Protein AF-A0A930YKT1-F1 (afdb_monomer_lite)

pLDDT: mean 83.2, std 16.01, range [39.75, 98.56]

Sequence (325 aa):
MSLDSRLREDMRAIADTVEPDVETVLASLLARRDRVRPGRAVLPRVLAAAASLVLAAGLVVWWLGRAHGHENDYVDDPAPPTGTYAARLTGDLAGEWRLRFADDLVSVVAPDRSALGRRSDFGSSVVGGDRLTTSLLDGPCAGEGSYRWSWEQGQLRLEVLDDTCDLRTRILTGADWQPVSGEQFTPGTYRAELTIAQMRRTAVAEGYARTDVDAYLGSEFPGASAVTYTVTAREGTWLVQESIDGAPKDVAWQGRFTVLDRGTVQATATDISCGPIVYDVRPSAAAVSFVVVTDACPTPWTAPVGELIAQTALYESAPFRRLGE

Secondary structure (DSSP, 8-state):
--HHHHHHHHHHHHHTT----HHHHHHHHHHHHTT-----------------TTTHHHHHHHHHHHHS-------PPPPPP-EEEEEEE-GGG-EEEEEEEETTEEEEE-SSGGGTTTS-SEEEEEEETTEEEE--S-GGG-S-EEEEEEEETTEEEEEEEE---HHHHHHHHSSPBEE---PPP---EEEEEEEHHHHHHHHHHTT--HHHHHHHHHHHSTT-SEEEEEEEEETTEEEEEEEETTPPPEEEEEEEEEEEETTEEEEEESSS-PPPEEEEEEE-SSEEEEEEEEE---S-SS-HHHHHHHHHHHHSSSPEEEEP-

Structure (mmCIF, N/CA/C/O backbone):
data_AF-A0A930YKT1-F1
#
_entry.id   AF-A0A930YKT1-F1
#
loop_
_atom_site.group_PDB
_atom_site.id
_atom_site.type_symbol
_atom_site.label_atom_id
_atom_site.label_alt_id
_atom_site.label_comp_id
_atom_site.label_asym_id
_atom_site.label_entity_id
_atom_site.label_seq_id
_atom_site.pdbx_PDB_ins_code
_atom_site.Cartn_x
_atom_site.Cartn_y
_atom_site.Cartn_z
_atom_site.occupancy
_atom_site.B_iso_or_equiv
_atom_site.auth_seq_id
_atom_site.auth_comp_id
_atom_site.auth_asym_id
_atom_site.auth_atom_id
_atom_site.pdbx_PDB_model_num
ATOM 1 N N . MET A 1 1 ? 5.952 30.658 -34.248 1.00 59.47 1 MET A N 1
ATOM 2 C CA . MET A 1 1 ? 5.941 30.829 -32.779 1.00 59.47 1 MET A CA 1
ATOM 3 C C . MET A 1 1 ? 6.527 29.583 -32.155 1.00 59.47 1 MET A C 1
ATOM 5 O O . MET A 1 1 ? 6.172 28.499 -32.604 1.00 59.47 1 MET A O 1
ATOM 9 N N . SER A 1 2 ? 7.441 29.727 -31.197 1.00 84.00 2 SER A N 1
ATOM 10 C CA . SER A 1 2 ? 7.970 28.592 -30.437 1.00 84.00 2 SER A CA 1
ATOM 11 C C . SER A 1 2 ? 6.955 28.152 -29.380 1.00 84.00 2 SER A C 1
ATOM 13 O O . SER A 1 2 ? 6.124 28.943 -28.935 1.00 84.00 2 SER A O 1
ATOM 15 N N . LEU A 1 3 ? 7.020 26.887 -28.969 1.00 70.81 3 LEU A N 1
ATOM 16 C CA . LEU A 1 3 ? 6.155 26.331 -27.923 1.00 70.81 3 LEU A CA 1
ATOM 17 C C . LEU A 1 3 ? 6.291 27.119 -26.603 1.00 70.81 3 LEU A C 1
ATOM 19 O O . LEU A 1 3 ? 5.301 27.397 -25.936 1.00 70.81 3 LEU A O 1
ATOM 23 N N . ASP A 1 4 ? 7.502 27.604 -26.326 1.00 79.06 4 ASP A N 1
ATOM 24 C CA . ASP A 1 4 ? 7.841 28.456 -25.181 1.00 79.06 4 ASP A CA 1
ATOM 25 C C . ASP A 1 4 ? 7.195 29.860 -25.242 1.00 79.06 4 ASP A C 1
ATOM 27 O O . ASP A 1 4 ? 6.922 30.467 -24.207 1.00 79.06 4 ASP A O 1
ATOM 31 N N . SER A 1 5 ? 6.909 30.397 -26.440 1.00 81.06 5 SER A N 1
ATOM 32 C CA . SER A 1 5 ? 6.202 31.684 -26.557 1.00 81.06 5 SER A CA 1
ATOM 33 C C . SER A 1 5 ? 4.716 31.535 -26.243 1.00 81.06 5 SER A C 1
ATOM 35 O O . SER A 1 5 ? 4.166 32.375 -25.542 1.00 81.06 5 SER A O 1
ATOM 37 N N . ARG A 1 6 ? 4.091 30.443 -26.706 1.00 84.81 6 ARG A N 1
ATOM 38 C CA . ARG A 1 6 ? 2.686 30.127 -26.408 1.00 84.81 6 ARG A CA 1
ATOM 39 C C . ARG A 1 6 ? 2.462 29.874 -24.921 1.00 84.81 6 ARG A C 1
ATOM 41 O O . ARG A 1 6 ? 1.540 30.434 -24.348 1.00 84.81 6 ARG A O 1
ATOM 48 N N . LEU A 1 7 ? 3.356 29.117 -24.283 1.00 84.00 7 LEU A N 1
ATOM 49 C CA . LEU A 1 7 ? 3.247 28.804 -22.856 1.00 84.00 7 LEU A CA 1
ATOM 50 C C . LEU A 1 7 ? 3.344 30.065 -21.980 1.00 84.00 7 LEU A C 1
ATOM 52 O O . LEU A 1 7 ? 2.577 30.220 -21.034 1.00 84.00 7 LEU A O 1
ATOM 56 N N . ARG A 1 8 ? 4.229 31.014 -22.322 1.00 89.38 8 ARG A N 1
ATOM 57 C CA . ARG A 1 8 ? 4.307 32.303 -21.609 1.00 89.38 8 ARG A CA 1
ATOM 58 C C . ARG A 1 8 ? 3.078 33.186 -21.814 1.00 89.38 8 ARG A C 1
ATOM 60 O O . ARG A 1 8 ? 2.739 33.948 -20.913 1.00 89.38 8 ARG A O 1
ATOM 67 N N . GLU A 1 9 ? 2.460 33.132 -22.987 1.00 90.50 9 GLU A N 1
ATOM 68 C CA . GLU A 1 9 ? 1.283 33.941 -23.312 1.00 90.50 9 GLU A CA 1
ATOM 69 C C . GLU A 1 9 ? 0.033 33.399 -22.603 1.00 90.50 9 GLU A C 1
ATOM 71 O O . GLU A 1 9 ? -0.667 34.165 -21.941 1.00 90.50 9 GLU A O 1
ATOM 76 N N . ASP A 1 10 ? -0.151 32.075 -22.594 1.00 83.62 10 ASP A N 1
ATOM 77 C CA . ASP A 1 10 ? -1.244 31.414 -21.872 1.00 83.62 10 ASP A CA 1
ATOM 78 C C . ASP A 1 10 ? -1.105 31.574 -20.347 1.00 83.62 10 ASP A C 1
ATOM 80 O O . ASP A 1 10 ? -2.082 31.883 -19.663 1.00 83.62 10 ASP A O 1
ATOM 84 N N . MET A 1 11 ? 0.111 31.459 -19.792 1.00 83.12 11 MET A N 1
ATOM 85 C CA . MET A 1 11 ? 0.323 31.691 -18.355 1.00 83.12 11 MET A CA 1
ATOM 86 C C . MET A 1 11 ? 0.052 33.143 -17.939 1.00 83.12 11 MET A C 1
ATOM 88 O O . MET A 1 11 ? -0.435 33.372 -16.833 1.00 83.12 11 MET A O 1
ATOM 92 N N . ARG A 1 12 ? 0.335 34.127 -18.806 1.00 87.69 12 ARG A N 1
ATOM 93 C CA . ARG A 1 12 ? -0.020 35.531 -18.539 1.00 87.69 12 ARG A CA 1
ATOM 94 C C . ARG A 1 12 ? -1.530 35.752 -18.581 1.00 87.69 12 ARG A C 1
ATOM 96 O O . ARG A 1 12 ? -2.053 36.409 -17.691 1.00 87.69 12 ARG A O 1
ATOM 103 N N . ALA A 1 13 ? -2.228 35.156 -19.547 1.00 85.62 13 ALA A N 1
ATOM 104 C CA . ALA A 1 13 ? -3.681 35.278 -19.655 1.00 85.62 13 ALA A CA 1
ATOM 105 C C . ALA A 1 13 ? -4.425 34.697 -18.433 1.00 85.62 13 ALA A C 1
ATOM 107 O O . ALA A 1 13 ? -5.430 35.258 -17.996 1.00 85.62 13 ALA A O 1
ATOM 108 N N . ILE A 1 14 ? -3.914 33.603 -17.854 1.00 78.31 14 ILE A N 1
ATOM 109 C CA . ILE A 1 14 ? -4.482 32.985 -16.643 1.00 78.31 14 ILE A CA 1
ATOM 110 C C . ILE A 1 14 ? -4.164 33.811 -15.388 1.00 78.31 14 ILE A C 1
ATOM 112 O O . ILE A 1 14 ? -5.010 33.948 -14.507 1.00 78.31 14 ILE A O 1
ATOM 116 N N . ALA A 1 15 ? -2.963 34.391 -15.297 1.00 78.12 15 ALA A N 1
ATOM 117 C CA . ALA A 1 15 ? -2.581 35.221 -14.153 1.00 78.12 15 ALA A CA 1
ATOM 118 C C . ALA A 1 15 ? -3.455 36.481 -14.025 1.00 78.12 15 ALA A C 1
ATOM 120 O O . ALA A 1 15 ? -3.799 36.866 -12.911 1.00 78.12 15 ALA A O 1
ATOM 121 N N . ASP A 1 16 ? -3.874 37.067 -15.149 1.00 79.25 16 ASP A N 1
ATOM 122 C CA . ASP A 1 16 ? -4.723 38.265 -15.161 1.00 79.25 16 ASP A CA 1
ATOM 123 C C . ASP A 1 16 ? -6.207 37.973 -14.853 1.00 79.25 16 ASP A C 1
ATOM 125 O O . ASP A 1 16 ? -6.978 38.900 -14.617 1.00 79.25 16 ASP A O 1
ATOM 129 N N . THR A 1 17 ? -6.635 36.703 -14.837 1.00 78.69 17 THR A N 1
ATOM 130 C CA . THR A 1 17 ? -8.030 36.319 -14.535 1.00 78.69 17 THR A CA 1
ATOM 131 C C . THR A 1 17 ? -8.268 35.927 -13.079 1.00 78.69 17 THR A C 1
ATOM 133 O O . THR A 1 17 ? -9.421 35.810 -12.662 1.00 78.69 17 THR A O 1
ATOM 136 N N . VAL A 1 18 ? -7.210 35.742 -12.288 1.00 64.62 18 VAL A N 1
ATOM 137 C CA . VAL A 1 18 ? -7.321 35.414 -10.865 1.00 64.62 18 VAL A CA 1
ATOM 138 C C . VAL A 1 18 ? -7.068 36.677 -10.056 1.00 64.62 18 VAL A C 1
ATOM 140 O O . VAL A 1 18 ? -5.942 36.968 -9.667 1.00 64.62 18 VAL A O 1
ATOM 143 N N . GLU A 1 19 ? -8.130 37.431 -9.795 1.00 67.12 19 GLU A N 1
ATOM 144 C CA . GLU A 1 19 ? -8.113 38.515 -8.816 1.00 67.12 19 GLU A CA 1
ATOM 145 C C . GLU A 1 19 ? -8.348 37.878 -7.432 1.00 67.12 19 GLU A C 1
ATOM 147 O O . GLU A 1 19 ? -9.452 37.396 -7.159 1.00 67.12 19 GLU A O 1
ATOM 152 N N . PRO A 1 20 ? -7.321 37.742 -6.568 1.00 65.38 20 PRO A N 1
ATOM 153 C CA . PRO A 1 20 ? -7.520 37.131 -5.264 1.00 65.38 20 PRO A CA 1
ATOM 154 C C . PRO A 1 20 ? -8.416 38.044 -4.423 1.00 65.38 20 PRO A C 1
ATOM 156 O O . PRO A 1 20 ? -8.031 39.159 -4.077 1.00 65.38 20 PRO A O 1
ATOM 159 N N . ASP A 1 21 ? -9.604 37.559 -4.068 1.00 75.56 21 ASP A N 1
ATOM 160 C CA . ASP A 1 21 ? -10.522 38.246 -3.160 1.00 75.56 21 ASP A CA 1
ATOM 161 C C . ASP A 1 21 ? -10.010 38.134 -1.712 1.00 75.56 21 ASP A C 1
ATOM 163 O O . ASP A 1 21 ? -10.437 37.305 -0.899 1.00 75.56 21 ASP A O 1
ATOM 167 N N . VAL A 1 22 ? -9.005 38.959 -1.416 1.00 80.00 22 VAL A N 1
ATOM 168 C CA . VAL A 1 22 ? -8.355 39.035 -0.104 1.00 80.00 22 VAL A CA 1
ATOM 169 C C . VAL A 1 22 ? -9.348 39.496 0.970 1.00 80.00 22 VAL A C 1
ATOM 171 O O . VAL A 1 22 ? -9.223 39.087 2.127 1.00 80.00 22 VAL A O 1
ATOM 174 N N . GLU A 1 2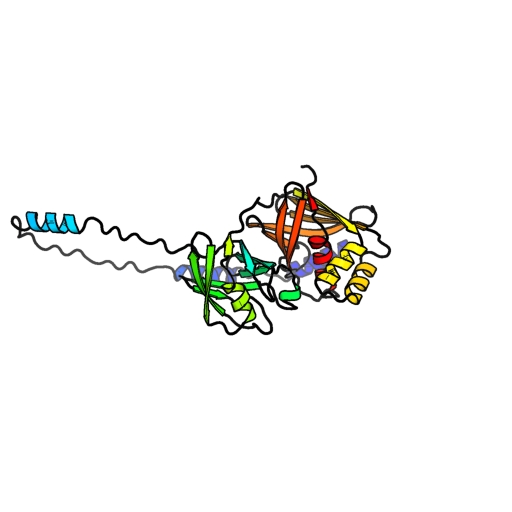3 ? -10.361 40.292 0.612 1.00 81.12 23 GLU A N 1
ATOM 175 C CA . GLU A 1 23 ? -11.345 40.805 1.570 1.00 81.12 23 GLU A CA 1
ATOM 176 C C . GLU A 1 23 ? -12.274 39.703 2.084 1.00 81.12 23 GLU A C 1
ATOM 178 O O . GLU A 1 23 ? -12.492 39.603 3.296 1.00 81.12 23 GLU A O 1
ATOM 183 N N . THR A 1 24 ? -12.740 38.811 1.207 1.00 74.12 24 THR A N 1
ATOM 184 C CA . THR A 1 24 ? -13.595 37.682 1.603 1.00 74.12 24 THR A CA 1
ATOM 185 C C . THR A 1 24 ? -12.855 36.704 2.521 1.00 74.12 24 THR A C 1
ATOM 187 O O . THR A 1 24 ? -13.402 36.246 3.534 1.00 74.12 24 THR A O 1
ATOM 190 N N . VAL A 1 25 ? -11.576 36.431 2.242 1.00 72.25 25 VAL A N 1
ATOM 191 C CA . VAL A 1 25 ? -10.749 35.569 3.102 1.00 72.25 25 VAL A CA 1
ATOM 192 C C . VAL A 1 25 ? -10.507 36.230 4.462 1.00 72.25 25 VAL A C 1
ATOM 194 O O . VAL A 1 25 ? -10.679 35.580 5.499 1.00 72.25 25 VAL A O 1
ATOM 197 N N . LEU A 1 26 ? -10.190 37.527 4.497 1.00 81.19 26 LEU A N 1
ATOM 198 C CA . LEU A 1 26 ? -9.934 38.254 5.743 1.00 81.19 26 LEU A CA 1
ATOM 199 C C . LEU A 1 26 ? -11.195 38.367 6.623 1.00 81.19 26 LEU A C 1
ATOM 201 O O . LEU A 1 26 ? -11.121 38.154 7.837 1.00 81.19 26 LEU A O 1
ATOM 205 N N . ALA A 1 27 ? -12.362 38.616 6.020 1.00 79.38 27 ALA A N 1
ATOM 206 C CA . ALA A 1 27 ? -13.645 38.669 6.722 1.00 79.38 27 ALA A CA 1
ATOM 207 C C . ALA A 1 27 ? -13.994 37.326 7.392 1.00 79.38 27 ALA A C 1
ATOM 209 O O . ALA A 1 27 ? -14.461 37.295 8.536 1.00 79.38 27 ALA A O 1
ATOM 210 N N . SER A 1 28 ? -13.699 36.205 6.724 1.00 74.44 28 SER A N 1
ATOM 211 C CA . SER A 1 28 ? -13.948 34.861 7.262 1.00 74.44 28 SER A CA 1
ATOM 212 C C . SER A 1 28 ? -13.079 34.528 8.487 1.00 74.44 28 SER A C 1
ATOM 214 O O . SER A 1 28 ? -13.543 33.877 9.431 1.00 74.44 28 SER A O 1
ATOM 216 N N . LEU A 1 29 ? -11.837 35.024 8.517 1.00 73.38 29 LEU A N 1
ATOM 217 C CA . LEU A 1 29 ? -10.901 34.808 9.623 1.00 73.38 29 LEU A CA 1
ATOM 218 C C . LEU A 1 29 ? -11.260 35.649 10.852 1.00 73.38 29 LEU A C 1
ATOM 220 O O . LEU A 1 29 ? -11.199 35.149 11.979 1.00 73.38 29 LEU A O 1
ATOM 224 N N . LEU A 1 30 ? -11.694 36.896 10.653 1.00 79.69 30 LEU A N 1
ATOM 225 C CA . LEU A 1 30 ? -12.133 37.757 11.754 1.00 79.69 30 LEU A CA 1
ATOM 226 C C . LEU A 1 30 ? -13.412 37.220 12.417 1.00 79.69 30 LEU A C 1
ATOM 228 O O . LEU A 1 30 ? -13.480 37.155 13.644 1.00 79.69 30 LEU A O 1
ATOM 232 N N . ALA A 1 31 ? -14.364 36.702 11.634 1.00 73.06 31 ALA A N 1
ATOM 233 C CA . ALA A 1 31 ? -15.599 36.110 12.157 1.00 73.06 31 ALA A CA 1
ATOM 234 C C . ALA A 1 31 ? -15.375 34.852 13.027 1.00 73.06 31 ALA A C 1
ATOM 236 O O . ALA A 1 31 ? -16.185 34.554 13.909 1.00 73.06 31 ALA A O 1
ATOM 237 N N . ARG A 1 32 ? -14.279 34.105 12.815 1.00 70.75 32 ARG A N 1
ATOM 238 C CA . ARG A 1 32 ? -13.916 32.941 13.650 1.00 70.75 32 ARG A CA 1
ATOM 239 C C . ARG A 1 32 ? -13.284 33.336 14.985 1.00 70.75 32 ARG A C 1
ATOM 241 O O . ARG A 1 32 ? -13.482 32.633 15.974 1.00 70.75 32 ARG A O 1
ATOM 248 N N . ARG A 1 33 ? -12.564 34.459 15.041 1.00 61.50 33 ARG A N 1
ATOM 249 C CA . ARG A 1 33 ? -11.855 34.910 16.249 1.00 61.50 33 ARG A CA 1
ATOM 250 C C . ARG A 1 33 ? -12.802 35.383 17.358 1.00 61.50 33 ARG A C 1
ATOM 252 O O . ARG A 1 33 ? -12.497 35.188 18.533 1.00 61.50 33 ARG A O 1
ATOM 259 N N . ASP A 1 34 ? -13.966 35.922 17.006 1.00 59.19 34 ASP A N 1
ATOM 260 C CA . ASP A 1 34 ? -14.928 36.444 17.988 1.00 59.19 34 ASP A CA 1
ATOM 261 C C . ASP A 1 34 ? -15.775 35.363 18.682 1.00 59.19 34 ASP A C 1
ATOM 263 O O . ASP A 1 34 ? -16.377 35.629 19.722 1.00 59.19 34 ASP A O 1
ATOM 267 N N . ARG A 1 35 ? -15.778 34.116 18.186 1.00 59.44 35 ARG A N 1
ATOM 268 C CA . ARG A 1 35 ? -16.548 33.011 18.796 1.00 59.44 35 ARG A CA 1
ATOM 269 C C . ARG A 1 35 ? -15.839 32.295 19.950 1.00 59.44 35 ARG A C 1
ATOM 271 O O . ARG A 1 35 ? -16.470 31.486 20.620 1.00 59.44 35 ARG A O 1
ATOM 278 N N . VAL A 1 36 ? -14.566 32.596 20.229 1.00 52.28 36 VAL A N 1
ATOM 279 C CA . VAL A 1 36 ? -13.748 31.866 21.224 1.00 52.28 36 VAL A CA 1
ATOM 280 C C . VAL A 1 36 ? -13.393 32.741 22.434 1.00 52.28 36 VAL A C 1
ATOM 282 O O . VAL A 1 36 ? -12.245 32.823 22.866 1.00 52.28 36 VAL A O 1
ATOM 285 N N . ARG A 1 37 ? -14.385 33.419 23.020 1.00 48.62 37 ARG A N 1
ATOM 286 C CA . ARG A 1 37 ? -14.248 34.014 24.361 1.00 48.62 37 ARG A CA 1
ATOM 287 C C . ARG A 1 37 ? -15.116 33.250 25.363 1.00 48.62 37 ARG A C 1
ATOM 289 O O . ARG A 1 37 ? -16.309 33.532 25.449 1.00 48.62 37 ARG A O 1
ATOM 296 N N . PRO A 1 38 ? -14.554 32.312 26.147 1.00 47.62 38 PRO A N 1
ATOM 297 C CA . PRO A 1 38 ? -15.272 31.742 27.278 1.00 47.62 38 PRO A CA 1
ATOM 298 C C . PRO A 1 38 ? -15.466 32.822 28.351 1.00 47.62 38 PRO A C 1
ATOM 300 O O . PRO A 1 38 ? -14.513 33.456 28.814 1.00 47.62 38 PRO A O 1
ATOM 303 N N . GLY A 1 39 ? -16.726 33.059 28.716 1.00 40.66 39 GLY A N 1
ATOM 304 C CA . GLY A 1 39 ? -17.119 33.998 29.759 1.00 40.66 39 GLY A CA 1
ATOM 305 C C . GLY A 1 39 ? -16.549 33.591 31.117 1.00 40.66 39 GLY A C 1
ATOM 306 O O . GLY A 1 39 ? -16.868 32.530 31.648 1.00 40.66 39 GLY A O 1
ATOM 307 N N . ARG A 1 40 ? -15.714 34.457 31.699 1.00 44.69 40 ARG A N 1
ATOM 308 C CA . ARG A 1 40 ? -15.284 34.364 33.099 1.00 44.69 40 ARG A CA 1
ATOM 309 C C . ARG A 1 40 ? -16.446 34.769 34.006 1.00 44.69 40 ARG A C 1
ATOM 311 O O . ARG A 1 40 ? -16.697 35.957 34.193 1.00 44.69 40 ARG A O 1
ATOM 318 N N . ALA A 1 41 ? -17.132 33.784 34.578 1.00 42.44 41 ALA A N 1
ATOM 319 C CA . ALA A 1 41 ? -18.037 33.998 35.699 1.00 42.44 41 ALA A CA 1
ATOM 320 C C . ALA A 1 41 ? -17.219 34.184 36.989 1.00 42.44 41 ALA A C 1
ATOM 322 O O . ALA A 1 41 ? -16.447 33.318 37.395 1.00 42.44 41 ALA A O 1
ATOM 323 N N . VAL A 1 42 ? -17.380 35.353 37.602 1.00 49.50 42 VAL A N 1
ATOM 324 C CA . VAL A 1 42 ? -16.867 35.718 38.925 1.00 49.50 42 VAL A CA 1
ATOM 325 C C . VAL A 1 42 ? -17.873 35.227 39.968 1.00 49.50 42 VAL A C 1
ATOM 327 O O . VAL A 1 42 ? -19.049 35.569 39.874 1.00 49.50 42 VAL A O 1
ATOM 330 N N . LEU A 1 43 ? -17.426 34.473 40.976 1.00 42.88 43 LEU A N 1
ATOM 331 C CA . LEU A 1 43 ? -18.215 34.164 42.176 1.00 42.88 43 LEU A CA 1
ATOM 332 C C . LEU A 1 43 ? -17.509 34.722 43.426 1.00 42.88 43 LEU A C 1
ATOM 334 O O . LEU A 1 43 ? -16.284 34.607 43.537 1.00 42.88 43 LEU A O 1
ATOM 338 N N . PRO A 1 44 ? -18.252 35.360 44.351 1.00 45.72 44 PRO A N 1
ATOM 339 C CA . PRO A 1 44 ? -17.696 36.052 45.501 1.00 45.72 44 PRO A CA 1
ATOM 340 C C . PRO A 1 44 ? -17.419 35.111 46.678 1.00 45.72 44 PRO A C 1
ATOM 342 O O . PRO A 1 44 ? -18.090 34.104 46.898 1.00 45.72 44 PRO A O 1
ATOM 345 N N . ARG A 1 45 ? -16.425 35.513 47.473 1.00 46.41 45 ARG A N 1
ATOM 346 C CA . ARG A 1 45 ? -16.093 34.968 48.791 1.00 46.41 45 ARG A CA 1
ATOM 347 C C . ARG A 1 45 ? -17.234 35.233 49.776 1.00 46.41 45 ARG A C 1
ATOM 349 O O . ARG A 1 45 ? -17.643 36.382 49.922 1.00 46.41 45 ARG A O 1
ATOM 356 N N . VAL A 1 46 ? -17.645 34.214 50.529 1.00 39.75 46 VAL A N 1
ATOM 357 C CA . VAL A 1 46 ? -18.385 34.393 51.786 1.00 39.75 46 VAL A CA 1
ATOM 358 C C . VAL A 1 46 ? -17.594 33.742 52.915 1.00 39.75 46 VAL A C 1
ATOM 360 O O . VAL A 1 46 ? -17.332 32.543 52.913 1.00 39.75 46 VAL A O 1
ATOM 363 N N . LEU A 1 47 ? -17.185 34.595 53.854 1.00 46.50 47 LEU A N 1
ATOM 364 C CA . LEU A 1 47 ? -16.616 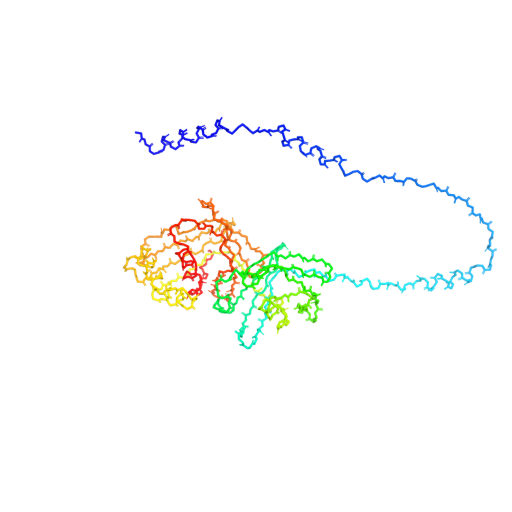34.281 55.160 1.00 46.50 47 LEU A CA 1
ATOM 365 C C . LEU A 1 47 ? -17.751 34.016 56.157 1.00 46.50 47 LEU A C 1
ATOM 367 O O . LEU A 1 47 ? -18.582 34.895 56.360 1.00 46.50 47 LEU A O 1
ATOM 371 N N . ALA A 1 48 ? -17.729 32.863 56.821 1.00 42.03 48 ALA A N 1
ATOM 372 C CA . ALA A 1 48 ? -18.317 32.610 58.143 1.00 42.03 48 ALA A CA 1
ATOM 373 C C . ALA A 1 48 ? -17.897 31.198 58.580 1.00 42.03 48 ALA A C 1
ATOM 375 O O . ALA A 1 48 ? -17.815 30.311 57.744 1.00 42.03 48 ALA A O 1
ATOM 376 N N . ALA A 1 49 ? -17.645 30.840 59.828 1.00 41.75 49 ALA A N 1
ATOM 377 C CA . ALA A 1 49 ? -17.374 31.537 61.069 1.00 41.75 49 ALA A CA 1
ATOM 378 C C . ALA A 1 49 ? -16.680 30.478 61.946 1.00 41.75 49 ALA A C 1
ATOM 380 O O . ALA A 1 49 ? -17.022 29.295 61.907 1.00 41.75 49 ALA A O 1
ATOM 381 N N . ALA A 1 50 ? -15.669 30.898 62.695 1.00 48.44 50 ALA A N 1
ATOM 382 C CA . ALA A 1 50 ? -14.957 30.062 63.645 1.00 48.44 50 ALA A CA 1
ATOM 383 C C . ALA A 1 50 ? -15.837 29.780 64.869 1.00 48.44 50 ALA A C 1
ATOM 385 O O . ALA A 1 50 ? -16.243 30.723 65.538 1.00 48.44 50 ALA A O 1
ATOM 386 N N . ALA A 1 51 ? -16.085 28.502 65.170 1.00 44.38 51 ALA A N 1
ATOM 387 C CA . ALA A 1 51 ? -16.369 27.990 66.516 1.00 44.38 51 ALA A CA 1
ATOM 388 C C . ALA A 1 51 ? -16.577 26.466 66.466 1.00 44.38 51 ALA A C 1
ATOM 390 O O . ALA A 1 51 ? -17.709 26.020 66.324 1.00 44.38 51 ALA A O 1
ATOM 391 N N . SER A 1 52 ? -15.497 25.673 66.551 1.00 43.19 52 SER A N 1
ATOM 392 C CA . SER A 1 52 ? -15.484 24.261 67.021 1.00 43.19 52 SER A CA 1
ATOM 393 C C . SER A 1 52 ? -14.042 23.709 67.130 1.00 43.19 52 SER A C 1
ATOM 395 O O . SER A 1 52 ? -13.748 22.591 66.715 1.00 43.19 52 SER A O 1
ATOM 397 N N . LEU A 1 53 ? -13.106 24.495 67.676 1.00 48.59 53 LEU A N 1
ATOM 398 C CA . LEU A 1 53 ? -11.839 23.980 68.222 1.00 48.59 53 LEU A CA 1
ATOM 399 C C . LEU A 1 53 ? -12.198 23.424 69.609 1.00 48.59 53 LEU A C 1
ATOM 401 O O . LEU A 1 53 ? -12.593 24.196 70.470 1.00 48.59 53 LEU A O 1
ATOM 405 N N . VAL A 1 54 ? -12.277 22.123 69.886 1.00 49.94 54 VAL A N 1
ATOM 406 C CA . VAL A 1 54 ? -11.119 21.271 70.219 1.00 49.94 54 VAL A CA 1
ATOM 407 C C . VAL A 1 54 ? -11.465 19.764 70.090 1.00 49.94 54 VAL A C 1
ATOM 409 O O . VAL A 1 54 ? -10.567 18.932 70.093 1.00 49.94 54 VAL A O 1
ATOM 412 N N . LEU A 1 55 ? -12.729 19.377 69.862 1.00 45.16 55 LEU A N 1
ATOM 413 C CA . LEU A 1 55 ? -13.113 17.966 69.628 1.00 45.16 55 LEU A CA 1
ATOM 414 C C . LEU A 1 55 ? -13.071 17.543 68.146 1.00 45.16 55 LEU A C 1
ATOM 416 O O . LEU A 1 55 ? -13.057 16.353 67.842 1.00 45.16 55 LEU A O 1
ATOM 420 N N . ALA A 1 56 ? -12.968 18.503 67.221 1.00 47.47 56 ALA A N 1
ATOM 421 C CA . ALA A 1 56 ? -12.815 18.227 65.795 1.00 47.47 56 ALA A CA 1
ATOM 422 C C . ALA A 1 56 ? -11.386 17.811 65.408 1.00 47.47 56 ALA A C 1
ATOM 424 O O . ALA A 1 56 ? -11.221 17.177 64.379 1.00 47.47 56 ALA A O 1
ATOM 425 N N . ALA A 1 57 ? -10.348 18.087 66.207 1.00 48.81 57 ALA A N 1
ATOM 426 C CA . ALA A 1 57 ? -8.967 17.774 65.814 1.00 48.81 57 ALA A CA 1
ATOM 427 C C . ALA A 1 57 ? -8.695 16.257 65.714 1.00 48.81 57 ALA A C 1
ATOM 429 O O . ALA A 1 57 ? -7.997 15.824 64.804 1.00 48.81 57 ALA A O 1
ATOM 430 N N . GLY A 1 58 ? -9.300 15.433 66.579 1.00 48.53 58 GLY A N 1
ATOM 431 C CA . GLY A 1 58 ? -9.153 13.971 66.511 1.00 48.53 58 GLY A CA 1
ATOM 432 C C . GLY A 1 58 ? -9.936 13.332 65.358 1.00 48.53 58 GLY A C 1
ATOM 433 O O . GLY A 1 58 ? -9.437 12.431 64.688 1.00 48.53 58 GLY A O 1
ATOM 434 N N . LEU A 1 59 ? -11.140 13.841 65.077 1.00 51.31 59 LEU A N 1
ATOM 435 C CA . LEU A 1 59 ? -11.986 13.356 63.983 1.00 51.31 59 LEU A CA 1
ATOM 436 C C . LEU A 1 59 ? -11.516 13.881 62.622 1.00 51.31 59 LEU A C 1
ATOM 438 O O . LEU A 1 59 ? -11.540 13.130 61.661 1.00 51.31 59 LEU A O 1
ATOM 442 N N . VAL A 1 60 ? -11.004 15.111 62.541 1.00 53.38 60 VAL A N 1
ATOM 443 C CA . VAL A 1 60 ? -10.427 15.696 61.321 1.00 53.38 60 VAL A CA 1
ATOM 444 C C . VAL A 1 60 ? -9.080 15.060 60.984 1.00 53.38 60 VAL A C 1
ATOM 446 O O . VAL A 1 60 ? -8.841 14.832 59.811 1.00 53.38 60 VAL A O 1
ATOM 449 N N . VAL A 1 61 ? -8.234 14.670 61.946 1.00 54.69 61 VAL A N 1
ATOM 450 C CA . VAL A 1 61 ? -7.009 13.893 61.643 1.00 54.69 61 VAL A CA 1
ATOM 451 C C . VAL A 1 61 ? -7.343 12.468 61.185 1.00 54.69 61 VAL A C 1
ATOM 453 O O . VAL A 1 61 ? -6.706 11.960 60.266 1.00 54.69 61 VAL A O 1
ATOM 456 N N . TRP A 1 62 ? -8.382 11.837 61.742 1.00 57.56 62 TRP A N 1
ATOM 457 C CA . TRP A 1 62 ? -8.853 10.527 61.278 1.00 57.56 62 TRP A CA 1
ATOM 458 C C . TRP A 1 62 ? -9.555 10.592 59.908 1.00 57.56 62 TRP A C 1
ATOM 460 O O . TRP A 1 62 ? -9.368 9.703 59.081 1.00 57.56 62 TRP A O 1
ATOM 470 N N . TRP A 1 63 ? -10.307 11.661 59.620 1.00 54.91 63 TRP A N 1
ATOM 471 C CA . TRP A 1 63 ? -10.961 11.882 58.323 1.00 54.91 63 TRP A CA 1
ATOM 472 C C . TRP A 1 63 ? -9.970 12.354 57.250 1.00 54.91 63 TRP A C 1
ATOM 474 O O . TRP A 1 63 ? -10.022 11.870 56.126 1.00 54.91 63 TRP A O 1
ATOM 484 N N . LEU A 1 64 ? -9.000 13.207 57.597 1.00 53.19 64 LEU A N 1
ATOM 485 C CA . LEU A 1 64 ? -7.886 13.568 56.714 1.00 53.19 64 LEU A CA 1
ATOM 486 C C . LEU A 1 64 ? -6.981 12.361 56.457 1.00 53.19 64 LEU A C 1
ATOM 488 O O . LEU A 1 64 ? -6.568 12.177 55.322 1.00 53.19 64 LEU A O 1
ATOM 492 N N . GLY A 1 65 ? -6.738 11.496 57.446 1.00 53.78 65 GLY A N 1
ATOM 493 C CA . GLY A 1 65 ? -5.977 10.255 57.263 1.00 53.78 65 GLY A CA 1
ATOM 494 C C . GLY A 1 65 ? -6.681 9.215 56.383 1.00 53.78 65 GLY A C 1
ATOM 495 O O . GLY A 1 65 ? -6.010 8.421 55.737 1.00 53.78 65 GLY A O 1
ATOM 496 N N . ARG A 1 66 ? -8.021 9.241 56.306 1.00 52.31 66 ARG A N 1
ATOM 497 C CA . ARG A 1 66 ? -8.816 8.373 55.415 1.00 52.31 66 ARG A CA 1
ATOM 498 C C . ARG A 1 66 ? -9.087 8.988 54.038 1.00 52.31 66 ARG A C 1
ATOM 500 O O . ARG A 1 66 ? -9.404 8.262 53.106 1.00 52.31 66 ARG A O 1
ATOM 507 N N . ALA A 1 67 ? -8.951 10.309 53.920 1.00 50.09 67 ALA A N 1
ATOM 508 C CA . ALA A 1 67 ? -8.978 11.040 52.656 1.00 50.09 67 ALA A CA 1
ATOM 509 C C . ALA A 1 67 ? -7.605 11.073 51.956 1.00 50.09 67 ALA A C 1
ATOM 511 O O . ALA A 1 67 ? -7.517 11.509 50.810 1.00 50.09 67 ALA A O 1
ATOM 512 N N . HIS A 1 68 ? -6.538 10.598 52.611 1.00 52.34 68 HIS A N 1
ATOM 513 C CA . HIS A 1 68 ? -5.269 10.312 51.947 1.00 52.34 68 HIS A CA 1
ATOM 514 C C . HIS A 1 68 ? -5.389 9.003 51.170 1.00 52.34 68 HIS A C 1
ATOM 516 O O . HIS A 1 68 ? -5.122 7.920 51.682 1.00 52.34 68 HIS A O 1
ATOM 522 N N . GLY A 1 69 ? -5.768 9.153 49.905 1.00 52.12 69 GLY A N 1
ATOM 523 C CA . GLY A 1 69 ? -5.177 8.335 48.863 1.00 52.12 69 GLY A CA 1
ATOM 524 C C . GLY A 1 69 ? -5.872 7.010 48.587 1.00 52.12 69 GLY A C 1
ATOM 525 O O . GLY A 1 69 ? -5.195 6.007 48.409 1.00 52.12 69 GLY A O 1
ATOM 526 N N . HIS A 1 70 ? -7.187 7.020 48.357 1.00 49.69 70 HIS A N 1
ATOM 527 C CA . HIS A 1 70 ? -7.580 6.456 47.063 1.00 49.69 70 HIS A CA 1
ATOM 528 C C . HIS A 1 70 ? -7.111 7.473 46.028 1.00 49.69 70 HIS A C 1
ATOM 530 O O . HIS A 1 70 ? -7.865 8.328 45.569 1.00 49.69 70 HIS A O 1
ATOM 536 N N . GLU A 1 71 ? -5.801 7.445 45.775 1.00 52.16 71 GLU A N 1
ATOM 537 C CA . GLU A 1 71 ? -5.253 7.764 44.476 1.00 52.16 71 GLU A CA 1
ATOM 538 C C . GLU A 1 71 ? -6.092 6.870 43.576 1.00 52.16 71 GLU A C 1
ATOM 540 O O . GLU A 1 71 ? -5.958 5.647 43.592 1.00 52.16 71 GLU A O 1
ATOM 545 N N . ASN A 1 72 ? -7.162 7.451 43.020 1.00 53.59 72 ASN A N 1
ATOM 546 C CA . ASN A 1 72 ? -7.869 6.822 41.931 1.00 53.59 72 ASN A CA 1
ATOM 547 C C . ASN A 1 72 ? -6.734 6.591 40.957 1.00 53.59 72 ASN A C 1
ATOM 549 O O . ASN A 1 72 ? -6.223 7.578 40.425 1.00 53.59 72 ASN A O 1
ATOM 553 N N . ASP A 1 73 ? -6.282 5.339 40.854 1.00 50.72 73 ASP A N 1
ATOM 554 C CA . ASP A 1 73 ? -5.503 4.871 39.727 1.00 50.72 73 ASP A CA 1
ATOM 555 C C . ASP A 1 73 ? -6.339 5.319 38.543 1.00 50.72 73 ASP A C 1
ATOM 557 O O . ASP A 1 73 ? -7.377 4.736 38.219 1.00 50.72 73 ASP A O 1
ATOM 561 N N . TYR A 1 74 ? -5.986 6.496 38.034 1.00 55.44 74 TYR A N 1
ATOM 562 C CA . TYR A 1 74 ? -6.569 7.057 36.852 1.00 55.44 74 TYR A CA 1
ATOM 563 C C . TYR A 1 74 ? -6.036 6.091 35.822 1.00 55.44 74 TYR A C 1
ATOM 565 O O . TYR A 1 74 ? -4.857 6.132 35.476 1.00 55.44 74 TYR A O 1
ATOM 573 N N . VAL A 1 75 ? -6.853 5.086 35.510 1.00 62.19 75 VAL A N 1
ATOM 574 C CA . VAL A 1 75 ? -6.570 4.170 34.424 1.00 62.19 75 VAL A CA 1
ATOM 575 C C . VAL A 1 75 ? -6.491 5.099 33.235 1.00 62.19 75 VAL A C 1
ATOM 577 O O . VAL A 1 75 ? -7.519 5.633 32.824 1.00 62.19 75 VAL A O 1
ATOM 580 N N . ASP A 1 76 ? -5.264 5.406 32.810 1.00 72.38 76 ASP A N 1
ATOM 581 C CA . ASP A 1 76 ? -5.032 6.232 31.640 1.00 72.38 76 ASP A CA 1
ATOM 582 C C . ASP A 1 76 ? -5.900 5.639 30.541 1.00 72.38 76 ASP A C 1
ATOM 584 O O . ASP A 1 76 ? -5.784 4.445 30.232 1.00 72.38 76 ASP A O 1
ATOM 588 N N . ASP A 1 77 ? -6.821 6.458 30.026 1.00 77.38 77 ASP A N 1
ATOM 589 C CA . ASP A 1 77 ? -7.634 6.055 28.894 1.00 77.38 77 ASP A CA 1
ATOM 590 C C . ASP A 1 77 ? -6.655 5.548 27.834 1.00 77.38 77 ASP A C 1
ATOM 592 O O . ASP A 1 77 ? -5.683 6.250 27.511 1.00 77.38 77 ASP A O 1
ATOM 596 N N . PRO A 1 78 ? -6.830 4.309 27.347 1.00 83.50 78 PRO A N 1
ATOM 597 C CA . PRO A 1 78 ? -5.872 3.736 26.430 1.00 83.50 78 PRO A CA 1
ATOM 598 C C . PRO A 1 78 ? -5.703 4.679 25.237 1.00 83.50 78 PRO A C 1
ATOM 600 O O . PRO A 1 78 ? -6.662 5.286 24.755 1.00 83.50 78 PRO A O 1
ATOM 603 N N . ALA A 1 79 ? -4.467 4.823 24.760 1.00 88.31 79 ALA A N 1
ATOM 604 C CA . ALA A 1 79 ? -4.228 5.613 23.564 1.00 88.31 79 ALA A CA 1
ATOM 605 C C . ALA A 1 79 ? -4.950 4.952 22.373 1.00 88.31 79 ALA A C 1
ATOM 607 O O . ALA A 1 79 ? -4.891 3.719 22.245 1.00 88.31 79 ALA A O 1
ATOM 608 N N . PRO A 1 80 ? -5.615 5.743 21.509 1.00 89.75 80 PRO A N 1
ATOM 609 C CA . PRO A 1 80 ? -6.302 5.215 20.339 1.00 89.75 80 PRO A CA 1
ATOM 610 C C . PRO A 1 80 ? -5.320 4.439 19.450 1.00 89.75 80 PRO A C 1
ATOM 612 O O . PRO A 1 80 ? -4.138 4.808 19.378 1.00 89.75 80 PRO A O 1
ATOM 615 N N . PRO A 1 81 ? -5.773 3.374 18.764 1.00 89.94 81 PRO A N 1
ATOM 616 C CA . PRO A 1 81 ? -4.917 2.636 17.854 1.00 89.94 81 PRO A CA 1
ATOM 617 C C . PRO A 1 81 ? -4.412 3.568 16.752 1.00 89.94 81 PRO A C 1
ATOM 619 O O . PRO A 1 81 ? -5.188 4.203 16.042 1.00 89.94 81 PRO A O 1
ATOM 622 N N . THR A 1 82 ? -3.093 3.665 16.637 1.00 91.44 82 THR A N 1
ATOM 623 C CA . THR A 1 82 ? -2.394 4.467 15.630 1.00 91.44 82 THR A CA 1
ATOM 624 C C . THR A 1 82 ? -1.202 3.669 15.112 1.00 91.44 82 THR A C 1
ATOM 626 O O . THR A 1 82 ? -0.565 2.923 15.857 1.00 91.44 82 THR A O 1
ATOM 629 N N . GLY A 1 83 ? -0.899 3.809 13.821 1.00 89.31 83 GLY A N 1
ATOM 630 C CA . GLY A 1 83 ? 0.174 3.071 13.157 1.00 89.31 83 GLY A CA 1
ATOM 631 C C . GLY A 1 83 ? -0.295 1.766 12.514 1.00 89.31 83 GLY A C 1
ATOM 632 O O . GLY A 1 83 ? -1.475 1.592 12.212 1.00 89.31 83 GLY A O 1
ATOM 633 N N . THR A 1 84 ? 0.656 0.867 12.262 1.00 90.31 84 THR A N 1
ATOM 634 C CA . THR A 1 84 ? 0.436 -0.371 11.504 1.00 90.31 84 THR A CA 1
ATOM 635 C C . THR A 1 84 ? 0.491 -1.596 12.411 1.00 90.31 84 THR A C 1
ATOM 637 O O . THR A 1 84 ? 1.371 -1.733 13.262 1.00 90.31 84 THR A O 1
ATOM 640 N N . TYR A 1 85 ? -0.433 -2.516 12.178 1.00 94.12 85 TYR A N 1
ATOM 641 C CA . TYR A 1 85 ? -0.636 -3.750 12.913 1.00 94.12 85 TYR A CA 1
ATOM 642 C C . TYR A 1 85 ? -0.682 -4.930 11.951 1.00 94.12 85 TYR A C 1
ATOM 644 O O . TYR A 1 85 ? -1.079 -4.768 10.804 1.00 94.12 85 TYR A O 1
ATOM 652 N N . ALA A 1 86 ? -0.305 -6.118 12.408 1.00 93.81 86 ALA A N 1
ATOM 653 C CA . ALA A 1 86 ? -0.373 -7.347 11.635 1.00 93.81 86 ALA A CA 1
ATOM 654 C C . ALA A 1 86 ? -1.110 -8.438 12.409 1.00 93.81 86 ALA A C 1
ATOM 656 O O . ALA A 1 86 ? -0.950 -8.575 13.622 1.00 93.81 86 ALA A O 1
ATOM 657 N N . ALA A 1 87 ? -1.888 -9.239 11.694 1.00 96.94 87 ALA A N 1
ATOM 658 C CA . ALA A 1 87 ? -2.550 -10.412 12.238 1.00 96.94 87 ALA A CA 1
ATOM 659 C C . ALA A 1 87 ? -2.507 -11.551 11.221 1.00 96.94 87 ALA A C 1
ATOM 661 O O . ALA A 1 87 ? -2.604 -11.333 10.013 1.00 96.94 87 ALA A O 1
ATOM 662 N N . ARG A 1 88 ? -2.369 -12.790 11.701 1.00 97.06 88 ARG A N 1
ATOM 663 C CA . ARG A 1 88 ? -2.499 -13.973 10.846 1.00 97.06 88 ARG A CA 1
ATOM 664 C C . ARG A 1 88 ? -3.915 -14.519 10.958 1.00 97.06 88 ARG A C 1
ATOM 666 O O . ARG A 1 88 ? -4.252 -15.146 11.959 1.00 97.06 88 ARG A O 1
ATOM 673 N N . LEU A 1 89 ? -4.716 -14.299 9.921 1.00 97.25 89 LEU A N 1
ATOM 674 C CA . LEU A 1 89 ? -6.062 -14.855 9.823 1.00 97.25 89 LEU A CA 1
ATOM 675 C C . LEU A 1 89 ? -6.009 -16.313 9.340 1.00 97.25 89 LEU A C 1
ATOM 677 O O . LEU A 1 89 ? -4.980 -16.802 8.861 1.00 97.25 89 LEU A O 1
ATOM 681 N N . THR A 1 90 ? -7.124 -17.026 9.494 1.00 96.56 90 THR A N 1
ATOM 682 C CA . THR A 1 90 ? -7.275 -18.445 9.129 1.00 96.56 90 THR A CA 1
ATOM 683 C C . THR A 1 90 ? -8.498 -18.655 8.227 1.00 96.56 90 THR A C 1
ATOM 685 O O . THR A 1 90 ? -9.257 -17.720 7.976 1.00 96.56 90 THR A O 1
ATOM 688 N N . GLY A 1 91 ? -8.693 -19.874 7.712 1.00 95.38 91 GLY A N 1
ATOM 689 C CA . GLY A 1 91 ? -9.841 -20.208 6.860 1.00 95.38 91 GLY A CA 1
ATOM 690 C C . GLY A 1 91 ? -9.709 -19.671 5.432 1.00 95.38 91 GLY A C 1
ATOM 691 O O . GLY A 1 91 ? -8.650 -19.789 4.823 1.00 95.38 91 GLY A O 1
ATOM 692 N N . ASP A 1 92 ? -10.785 -19.097 4.895 1.00 93.75 92 ASP A N 1
ATOM 693 C CA . ASP A 1 92 ? -10.824 -18.467 3.565 1.00 93.75 92 ASP A CA 1
ATOM 694 C C . ASP A 1 92 ? -10.079 -17.124 3.504 1.00 93.75 92 ASP A C 1
ATOM 696 O O . ASP A 1 92 ? -9.795 -16.632 2.418 1.00 93.75 92 ASP A O 1
ATOM 700 N N . LEU A 1 93 ? -9.721 -16.559 4.660 1.00 95.00 93 LEU A N 1
ATOM 701 C CA . LEU A 1 93 ? -8.890 -15.361 4.791 1.00 95.00 93 LEU A CA 1
ATOM 702 C C . LEU A 1 93 ? -7.458 -15.702 5.228 1.00 95.00 93 LEU A C 1
ATOM 704 O O . LEU A 1 93 ? -6.761 -14.847 5.765 1.00 95.00 93 LEU A O 1
ATOM 708 N N . ALA A 1 94 ? -7.012 -16.951 5.073 1.00 95.94 94 ALA A N 1
ATOM 709 C CA . ALA A 1 94 ? -5.725 -17.386 5.604 1.00 95.94 94 ALA A CA 1
ATOM 710 C C . ALA A 1 94 ? -4.538 -16.553 5.087 1.00 95.94 94 ALA A C 1
ATOM 712 O O . ALA A 1 94 ? -4.368 -16.359 3.886 1.00 95.94 94 ALA A O 1
ATOM 713 N N . GLY A 1 95 ? -3.673 -16.129 6.010 1.00 93.69 95 GLY A N 1
ATOM 714 C CA . GLY A 1 95 ? -2.428 -15.424 5.704 1.00 93.69 95 GLY A CA 1
ATOM 715 C C . GLY A 1 95 ? -2.187 -14.229 6.621 1.00 93.69 95 GLY A C 1
ATOM 716 O O . GLY A 1 95 ? -2.916 -14.021 7.588 1.00 93.69 95 GLY A O 1
ATOM 717 N N . GLU A 1 96 ? -1.110 -13.490 6.365 1.00 93.06 96 GLU A N 1
ATOM 718 C CA . GLU A 1 96 ? -0.754 -12.294 7.135 1.00 93.06 96 GLU A CA 1
ATOM 719 C C . GLU A 1 96 ? -1.442 -11.057 6.556 1.00 93.06 96 GLU A C 1
ATOM 721 O O . GLU A 1 96 ? -1.148 -10.636 5.441 1.00 93.06 96 GLU A O 1
ATOM 726 N N . TRP A 1 97 ? -2.345 -10.484 7.340 1.00 93.69 97 TRP A N 1
ATOM 727 C CA . TRP A 1 97 ? -3.031 -9.234 7.057 1.00 93.69 97 TRP A CA 1
ATOM 728 C C . TRP A 1 97 ? -2.357 -8.104 7.811 1.00 93.69 97 TRP A C 1
ATOM 730 O O . TRP A 1 97 ? -1.842 -8.313 8.913 1.00 93.69 97 TRP A O 1
ATOM 740 N N . ARG A 1 98 ? -2.394 -6.896 7.252 1.00 91.88 98 ARG A N 1
ATOM 741 C CA . ARG A 1 98 ? -1.915 -5.693 7.936 1.00 91.88 98 ARG A CA 1
ATOM 742 C C . ARG A 1 98 ? -3.015 -4.654 7.985 1.00 91.88 98 ARG A C 1
ATOM 744 O O . ARG A 1 98 ? -3.656 -4.420 6.975 1.00 91.88 98 ARG A O 1
ATOM 751 N N . LEU A 1 99 ? -3.226 -4.055 9.145 1.00 94.25 99 LEU A N 1
ATOM 752 C CA . LEU A 1 99 ? -4.216 -3.017 9.403 1.00 94.25 99 LEU A CA 1
ATOM 753 C C . LEU A 1 99 ? -3.475 -1.749 9.800 1.00 94.25 99 LEU A C 1
ATOM 755 O O . LEU A 1 99 ? -2.596 -1.792 10.656 1.00 94.25 99 LEU A O 1
ATOM 759 N N . ARG A 1 100 ? -3.816 -0.620 9.195 1.00 90.50 100 ARG A N 1
ATOM 760 C CA . ARG A 1 100 ? -3.162 0.659 9.454 1.00 90.50 100 ARG A CA 1
ATOM 761 C C . ARG A 1 100 ? -4.195 1.688 9.869 1.00 90.50 100 ARG A C 1
ATOM 763 O O . ARG A 1 100 ? -5.170 1.869 9.155 1.00 90.50 100 ARG A O 1
ATOM 770 N N . PHE A 1 101 ? -3.923 2.403 10.955 1.00 91.69 101 PHE A N 1
ATOM 771 C CA . PHE A 1 101 ? -4.664 3.588 11.382 1.00 91.69 101 PHE A CA 1
ATOM 772 C C . PHE A 1 101 ? -3.779 4.825 11.233 1.00 91.69 101 PHE A C 1
ATOM 774 O O . PHE A 1 101 ? -2.682 4.884 11.799 1.00 91.69 101 PHE A O 1
ATOM 781 N N . ALA A 1 102 ? -4.242 5.809 10.467 1.00 85.44 102 ALA A N 1
ATOM 782 C CA . ALA A 1 102 ? -3.537 7.062 10.239 1.00 85.44 102 ALA A CA 1
ATOM 783 C C . ALA A 1 102 ? -4.543 8.208 10.144 1.00 85.44 102 ALA A C 1
ATOM 785 O O . ALA A 1 102 ? -5.317 8.264 9.196 1.00 85.44 102 ALA A O 1
ATOM 786 N N . ASP A 1 103 ? -4.513 9.113 11.122 1.00 87.00 103 ASP A N 1
ATOM 787 C CA . ASP A 1 103 ? -5.478 10.207 11.244 1.00 87.00 103 ASP A CA 1
ATOM 788 C C . ASP A 1 103 ? -6.932 9.692 11.227 1.00 87.00 103 ASP A C 1
ATOM 790 O O . ASP A 1 103 ? -7.336 8.949 12.124 1.00 87.00 103 ASP A O 1
ATOM 794 N N . ASP A 1 104 ? -7.715 10.074 10.219 1.00 89.94 104 ASP A N 1
ATOM 795 C CA . ASP A 1 104 ? -9.094 9.653 9.977 1.00 89.94 104 ASP A CA 1
ATOM 796 C C . ASP A 1 104 ? -9.215 8.561 8.899 1.00 89.94 104 ASP A C 1
ATOM 798 O O . ASP A 1 104 ? -10.311 8.295 8.403 1.00 89.94 104 ASP A O 1
ATOM 802 N N . LEU A 1 105 ? -8.104 7.909 8.547 1.00 88.94 105 LEU A N 1
ATOM 803 C CA . LEU A 1 105 ? -8.025 6.836 7.564 1.00 88.94 105 LEU A CA 1
ATOM 804 C C . LEU A 1 105 ? -7.661 5.504 8.228 1.00 88.94 105 LEU A C 1
ATOM 806 O O . LEU A 1 105 ? -6.724 5.409 9.028 1.00 88.94 105 LEU A O 1
ATOM 810 N N . VAL A 1 106 ? -8.334 4.444 7.789 1.00 93.06 106 VAL A N 1
ATOM 811 C CA . VAL A 1 106 ? -7.903 3.066 8.010 1.00 93.06 106 VAL A CA 1
ATOM 812 C C . VAL A 1 106 ? -7.708 2.354 6.681 1.00 93.06 106 VAL A C 1
ATOM 814 O O . VAL A 1 106 ? -8.498 2.520 5.753 1.00 93.06 106 VAL A O 1
ATOM 817 N N . SER A 1 107 ? -6.659 1.546 6.584 1.00 89.44 107 SER A N 1
ATOM 818 C CA . SER A 1 107 ? -6.426 0.676 5.434 1.00 89.44 107 SER A CA 1
ATOM 819 C C . SER A 1 107 ? -6.025 -0.726 5.855 1.00 89.44 107 SER A C 1
ATOM 821 O O . SER A 1 107 ? -5.547 -0.948 6.970 1.00 89.44 107 SER A O 1
ATOM 823 N N . VAL A 1 108 ? -6.250 -1.687 4.964 1.00 92.06 108 VAL A N 1
ATOM 824 C CA . VAL A 1 108 ? -5.920 -3.088 5.168 1.00 92.06 108 VAL A CA 1
ATOM 825 C C . VAL A 1 108 ? -5.152 -3.639 3.973 1.00 92.06 108 VAL A C 1
ATOM 827 O O . VAL A 1 108 ? -5.558 -3.478 2.834 1.00 92.06 108 VAL A O 1
ATOM 830 N N . VAL A 1 109 ? -4.052 -4.337 4.222 1.00 86.56 109 VAL A N 1
ATOM 831 C CA . VAL A 1 109 ? -3.304 -5.068 3.196 1.00 86.56 109 VAL A CA 1
ATOM 832 C C . VAL A 1 109 ? -3.570 -6.548 3.396 1.00 86.56 109 VAL A C 1
ATOM 834 O O . VAL A 1 109 ? -3.263 -7.102 4.456 1.00 86.56 109 VAL A O 1
ATOM 837 N N . ALA A 1 110 ? -4.153 -7.182 2.384 1.00 88.38 110 ALA A N 1
ATOM 838 C CA . ALA A 1 110 ? -4.352 -8.622 2.366 1.00 88.38 110 ALA A CA 1
ATOM 839 C C . ALA A 1 110 ? -3.040 -9.355 2.018 1.00 88.38 110 ALA A C 1
ATOM 841 O O . ALA A 1 110 ? -2.205 -8.806 1.298 1.00 88.38 110 ALA A O 1
ATOM 842 N N . PRO A 1 111 ? -2.855 -10.606 2.477 1.00 83.62 111 PRO A N 1
ATOM 843 C CA . PRO A 1 111 ? -1.740 -11.452 2.042 1.00 83.62 111 PRO A CA 1
ATOM 844 C C . PRO A 1 111 ? -1.805 -11.787 0.545 1.00 83.62 111 PRO A C 1
ATOM 846 O O . PRO A 1 111 ? -0.776 -12.063 -0.062 1.00 83.62 111 PRO A O 1
ATOM 849 N N . ASP A 1 112 ? -3.017 -11.786 -0.010 1.00 79.62 112 ASP A N 1
ATOM 850 C CA . ASP A 1 112 ? -3.348 -11.992 -1.416 1.00 79.62 112 ASP A CA 1
ATOM 851 C C . ASP A 1 112 ? -4.515 -11.049 -1.740 1.00 79.62 112 ASP A C 1
ATOM 853 O O . ASP A 1 112 ? -5.568 -11.111 -1.091 1.00 79.62 112 ASP A O 1
ATOM 857 N N . ARG A 1 113 ? -4.342 -10.155 -2.721 1.00 74.31 113 ARG A N 1
ATOM 858 C CA . ARG A 1 113 ? -5.352 -9.144 -3.064 1.00 74.31 113 ARG A CA 1
ATOM 859 C C . ARG A 1 113 ? -6.662 -9.764 -3.550 1.00 74.31 113 ARG A C 1
ATOM 861 O O . ARG A 1 113 ? -7.730 -9.174 -3.367 1.00 74.31 113 ARG A O 1
ATOM 868 N N . SER A 1 114 ? -6.625 -10.986 -4.086 1.00 76.50 114 SER A N 1
ATOM 869 C CA . SER A 1 114 ? -7.828 -11.713 -4.500 1.00 76.50 114 SER A CA 1
ATOM 870 C C . SER A 1 114 ? -8.803 -11.962 -3.341 1.00 76.50 114 SER A C 1
ATOM 872 O O . SER A 1 114 ? -10.013 -12.026 -3.578 1.00 76.50 114 SER A O 1
ATOM 874 N N . ALA A 1 115 ? -8.324 -11.980 -2.088 1.00 84.81 115 ALA A N 1
ATOM 875 C CA . ALA A 1 115 ? -9.168 -12.069 -0.895 1.00 84.81 115 ALA A CA 1
ATOM 876 C C . ALA A 1 115 ? -10.103 -10.853 -0.732 1.00 84.81 115 ALA A C 1
ATOM 878 O O . ALA A 1 115 ? -11.209 -10.981 -0.200 1.00 84.81 115 ALA A O 1
ATOM 879 N N . LEU A 1 116 ? -9.695 -9.677 -1.224 1.00 84.38 116 LEU A N 1
ATOM 880 C CA . LEU A 1 116 ? -10.507 -8.455 -1.227 1.00 84.38 116 LEU A CA 1
ATOM 881 C C . LEU A 1 116 ? -11.315 -8.287 -2.520 1.00 84.38 116 LEU A C 1
ATOM 883 O O . LEU A 1 116 ? -12.336 -7.592 -2.528 1.00 84.38 116 LEU A O 1
ATOM 887 N N . GLY A 1 117 ? -10.934 -8.969 -3.600 1.00 81.50 117 GLY A N 1
ATOM 888 C CA . GLY A 1 117 ? -11.555 -8.816 -4.913 1.00 81.50 117 GLY A CA 1
ATOM 889 C C . GLY A 1 117 ? -11.329 -7.409 -5.474 1.00 81.50 117 GLY A C 1
ATOM 890 O O . GLY A 1 117 ? -10.237 -6.868 -5.384 1.00 81.50 117 GLY A O 1
ATOM 891 N N . ARG A 1 118 ? -12.368 -6.796 -6.053 1.00 72.94 118 ARG A N 1
ATOM 892 C CA . ARG A 1 118 ? -12.307 -5.418 -6.592 1.00 72.94 118 ARG A CA 1
ATOM 893 C C . ARG A 1 118 ? -12.627 -4.334 -5.558 1.00 72.94 118 ARG A C 1
ATOM 895 O O . ARG A 1 118 ? -13.020 -3.239 -5.946 1.00 72.94 118 ARG A O 1
ATOM 902 N N . ARG A 1 119 ? -12.585 -4.668 -4.269 1.00 79.25 119 ARG A N 1
ATOM 903 C CA . ARG A 1 119 ? -12.977 -3.736 -3.212 1.00 79.25 119 ARG A CA 1
ATOM 904 C C . ARG A 1 119 ? -11.841 -2.775 -2.900 1.00 79.25 119 ARG A C 1
ATOM 906 O O . ARG A 1 119 ? -10.679 -3.169 -2.971 1.00 79.25 119 ARG A O 1
ATOM 913 N N . SER A 1 120 ? -12.194 -1.562 -2.495 1.00 77.12 120 SER A N 1
ATOM 914 C CA . SER A 1 120 ? -11.253 -0.651 -1.847 1.00 77.12 120 SER A CA 1
ATOM 915 C C . SER A 1 120 ? -10.694 -1.307 -0.583 1.00 77.12 120 SER A C 1
ATOM 917 O O . SER A 1 120 ? -11.414 -1.953 0.175 1.00 77.12 120 SER A O 1
ATOM 919 N N . ASP A 1 121 ? -9.403 -1.138 -0.356 1.00 81.44 121 ASP A N 1
ATOM 920 C CA . ASP A 1 121 ? -8.632 -1.639 0.782 1.00 81.44 121 ASP A CA 1
ATOM 921 C C . ASP A 1 121 ? -8.436 -0.559 1.861 1.00 81.44 121 ASP A C 1
ATOM 923 O O . ASP A 1 121 ? -7.652 -0.716 2.793 1.00 81.44 121 ASP A O 1
ATOM 927 N N . PHE A 1 122 ? -9.194 0.534 1.777 1.00 87.56 122 PHE A N 1
ATOM 928 C CA . PHE A 1 122 ? -9.171 1.650 2.715 1.00 87.56 122 PHE A CA 1
ATOM 929 C C . PHE A 1 122 ? -10.571 2.218 2.955 1.00 87.56 122 PHE A C 1
ATOM 931 O O . PHE A 1 122 ? -11.519 1.918 2.231 1.00 87.56 122 PHE A O 1
ATOM 938 N N . GLY A 1 123 ? -10.697 3.033 3.996 1.00 90.12 123 GLY A N 1
ATOM 939 C CA . GLY A 1 123 ? -11.909 3.762 4.341 1.00 90.12 123 GLY A CA 1
ATOM 940 C C . GLY A 1 123 ? -11.643 4.776 5.447 1.00 90.12 123 GLY A C 1
ATOM 941 O O . GLY A 1 123 ? -10.536 4.870 5.976 1.00 90.12 123 GLY A O 1
ATOM 942 N N . SER A 1 124 ? -12.664 5.539 5.815 1.00 93.38 124 SER A N 1
ATOM 943 C CA . SER A 1 124 ? -12.582 6.427 6.974 1.00 93.38 124 SER A CA 1
ATOM 944 C C . SER A 1 124 ? -12.511 5.631 8.281 1.00 93.38 124 SER A C 1
ATOM 946 O O . SER A 1 124 ? -13.032 4.513 8.379 1.00 93.38 124 SER A O 1
ATOM 948 N N . SER A 1 125 ? -11.909 6.225 9.305 1.00 95.62 125 SER A N 1
ATOM 949 C CA . SER A 1 125 ? -11.949 5.764 10.687 1.00 95.62 125 SER A CA 1
ATOM 950 C C . SER A 1 125 ? -12.134 6.926 11.651 1.00 95.62 125 SER A C 1
ATOM 952 O O . SER A 1 125 ? -11.465 7.947 11.545 1.00 95.62 125 SER A O 1
ATOM 954 N N . VAL A 1 126 ? -13.000 6.743 12.641 1.00 96.44 126 VAL A N 1
ATOM 955 C CA . VAL A 1 126 ? -13.174 7.666 13.762 1.00 96.44 126 VAL A CA 1
ATOM 956 C C . VAL A 1 126 ? -13.009 6.872 15.046 1.00 96.44 126 VAL A C 1
ATOM 958 O O . VAL A 1 126 ? -13.742 5.910 15.279 1.00 96.44 126 VAL A O 1
ATOM 961 N N . VAL A 1 127 ? -12.055 7.277 15.882 1.00 95.31 127 VAL A N 1
ATOM 962 C CA . VAL A 1 127 ? -11.815 6.663 17.191 1.00 95.31 127 VAL A CA 1
ATOM 963 C C . VAL A 1 127 ? -12.249 7.625 18.293 1.00 95.31 127 VAL A C 1
ATOM 965 O O . VAL A 1 127 ? -11.817 8.776 18.322 1.00 95.31 127 VAL A O 1
ATOM 968 N N . GLY A 1 128 ? -13.094 7.157 19.212 1.00 93.69 128 GLY A N 1
ATOM 969 C CA . GLY A 1 128 ? -13.538 7.925 20.374 1.00 93.69 128 GLY A CA 1
ATOM 970 C C . GLY A 1 128 ? -13.845 7.022 21.565 1.00 93.69 128 GLY A C 1
ATOM 971 O O . GLY A 1 128 ? -14.678 6.122 21.461 1.00 93.69 128 GLY A O 1
ATOM 972 N N . GLY A 1 129 ? -13.186 7.268 22.701 1.00 93.19 129 GLY A N 1
ATOM 973 C CA . GLY A 1 129 ? -13.231 6.347 23.843 1.00 93.19 129 GLY A CA 1
ATOM 974 C C . GLY A 1 129 ? -12.760 4.951 23.427 1.00 93.19 129 GLY A C 1
ATOM 975 O O . GLY A 1 129 ? -11.811 4.835 22.660 1.00 93.19 129 GLY A O 1
ATOM 976 N N . ASP A 1 130 ? -13.474 3.907 23.847 1.00 95.75 130 ASP A N 1
ATOM 977 C CA . ASP A 1 130 ? -13.237 2.508 23.461 1.00 95.75 130 ASP A CA 1
ATOM 978 C C . ASP A 1 130 ? -13.874 2.127 22.112 1.00 95.75 130 ASP A C 1
ATOM 980 O O . ASP A 1 130 ? -13.919 0.949 21.764 1.00 95.75 130 ASP A O 1
ATOM 984 N N . ARG A 1 131 ? -14.395 3.094 21.344 1.00 97.56 131 ARG A N 1
ATOM 985 C CA . ARG A 1 131 ? -15.127 2.841 20.099 1.00 97.56 131 ARG A CA 1
ATOM 986 C C . ARG A 1 131 ? -14.342 3.275 18.865 1.00 97.56 131 ARG A C 1
ATOM 988 O O . ARG A 1 131 ? -13.820 4.385 18.798 1.00 97.56 131 ARG A O 1
ATOM 995 N N . LEU A 1 132 ? -14.327 2.398 17.868 1.00 97.75 132 LEU A N 1
ATOM 996 C CA . LEU A 1 132 ? -13.865 2.632 16.505 1.00 97.75 132 LEU A CA 1
ATOM 997 C C . LEU A 1 132 ? -15.075 2.544 15.571 1.00 97.75 132 LEU A C 1
ATOM 999 O O . LEU A 1 132 ? -15.785 1.542 15.584 1.00 97.75 132 LEU A O 1
ATOM 1003 N N . THR A 1 133 ? -15.289 3.554 14.736 1.00 98.12 133 THR A N 1
ATOM 1004 C CA . THR A 1 133 ? -16.221 3.499 13.601 1.00 98.12 133 THR A CA 1
ATOM 1005 C C . THR A 1 133 ? -15.418 3.570 12.313 1.00 98.12 133 THR A C 1
ATOM 1007 O O . THR A 1 133 ? -14.501 4.382 12.220 1.00 98.12 133 THR A O 1
ATOM 1010 N N . THR A 1 134 ? -15.728 2.735 11.322 1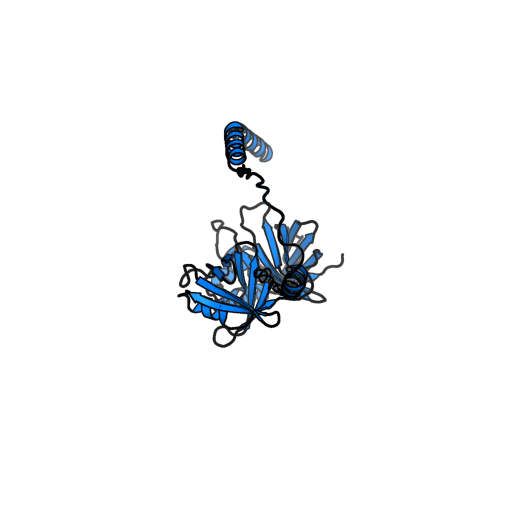.00 97.94 134 THR A N 1
ATOM 1011 C CA . THR A 1 134 ? -14.984 2.703 10.062 1.00 97.94 134 THR A CA 1
ATOM 1012 C C . THR A 1 134 ? -15.833 2.329 8.853 1.00 97.94 134 THR A C 1
ATOM 1014 O O . THR A 1 134 ? -16.730 1.499 8.949 1.00 97.94 134 THR A O 1
ATOM 1017 N N . SER A 1 135 ? -15.499 2.903 7.696 1.00 96.44 135 SER A N 1
ATOM 1018 C CA . SER A 1 135 ? -16.017 2.511 6.381 1.00 96.44 135 SER A CA 1
ATOM 1019 C C . SER A 1 135 ? -15.036 1.650 5.569 1.00 96.44 135 SER A C 1
ATOM 1021 O O . SER A 1 135 ? -15.121 1.630 4.346 1.00 96.44 135 SER A O 1
ATOM 1023 N N . LEU A 1 136 ? -14.090 0.956 6.223 1.00 95.06 136 LEU A N 1
ATOM 1024 C CA . LEU A 1 136 ? -13.137 0.050 5.568 1.00 95.06 136 LEU A CA 1
ATOM 1025 C C . LEU A 1 136 ? -13.878 -0.890 4.599 1.00 95.06 136 LEU A C 1
ATOM 1027 O O . LEU A 1 136 ? -14.893 -1.469 4.971 1.00 95.06 136 LEU A O 1
ATOM 1031 N N . LEU A 1 137 ? -13.357 -1.085 3.389 1.00 92.75 137 LEU A N 1
ATOM 1032 C CA . LEU A 1 137 ? -14.007 -1.839 2.307 1.00 92.75 137 LEU A CA 1
ATOM 1033 C C . LEU A 1 137 ? -15.279 -1.186 1.742 1.00 92.75 137 LEU A C 1
ATOM 1035 O O . LEU A 1 137 ? -16.184 -0.764 2.454 1.00 92.75 137 LEU A O 1
ATOM 1039 N N . ASP A 1 138 ? -15.393 -1.206 0.419 1.00 88.81 138 ASP A N 1
ATOM 1040 C CA . ASP A 1 138 ? -16.556 -0.708 -0.315 1.00 88.81 138 ASP A CA 1
ATOM 1041 C C . ASP A 1 138 ? -17.416 -1.850 -0.909 1.00 88.81 138 ASP A C 1
ATOM 1043 O O . ASP A 1 138 ? -17.354 -3.024 -0.512 1.00 88.81 138 ASP A O 1
ATOM 1047 N N . GLY A 1 139 ? -18.292 -1.494 -1.854 1.00 89.25 139 GLY A N 1
ATOM 1048 C CA . GLY A 1 139 ? -19.107 -2.443 -2.608 1.00 89.25 139 GLY A CA 1
ATOM 1049 C C . GLY A 1 139 ? -20.145 -3.148 -1.722 1.00 89.25 139 GLY A C 1
ATOM 1050 O O . GLY A 1 139 ? -20.975 -2.470 -1.121 1.00 89.25 139 GLY A O 1
ATOM 1051 N N . PRO A 1 140 ? -20.136 -4.493 -1.612 1.00 87.81 140 PRO A N 1
ATOM 1052 C CA . PRO A 1 140 ? -21.046 -5.228 -0.723 1.00 87.81 140 PRO A CA 1
ATOM 1053 C C . PRO A 1 140 ? -20.915 -4.866 0.763 1.00 87.81 140 PRO A C 1
ATOM 1055 O O . PRO A 1 140 ? -21.773 -5.247 1.550 1.00 87.81 140 PRO A O 1
ATOM 1058 N N . CYS A 1 141 ? -19.840 -4.168 1.133 1.00 94.00 141 CYS A N 1
ATOM 1059 C CA . CYS A 1 141 ? -19.573 -3.688 2.484 1.00 94.00 141 CYS A CA 1
ATOM 1060 C C . CYS A 1 141 ? -19.780 -2.179 2.640 1.00 94.00 141 CYS A C 1
ATOM 1062 O O . CYS A 1 141 ? -19.312 -1.592 3.612 1.00 94.00 141 CYS A O 1
ATOM 1064 N N . ALA A 1 142 ? -20.489 -1.553 1.695 1.00 92.44 142 ALA A N 1
ATOM 1065 C CA . ALA A 1 142 ? -20.815 -0.139 1.766 1.00 92.44 142 ALA A CA 1
ATOM 1066 C C . ALA A 1 142 ? -21.538 0.209 3.077 1.00 92.44 142 ALA A C 1
ATOM 1068 O O . ALA A 1 142 ? -22.494 -0.455 3.477 1.00 92.44 142 ALA A O 1
ATOM 1069 N N . GLY A 1 143 ? -21.091 1.295 3.704 1.00 94.88 143 GLY A N 1
ATOM 1070 C CA . GLY A 1 143 ? -21.576 1.753 5.002 1.00 94.88 143 GLY A CA 1
ATOM 1071 C C . GLY A 1 143 ? -20.528 1.597 6.099 1.00 94.88 143 GLY A C 1
ATOM 1072 O O . GLY A 1 143 ? -19.470 0.995 5.908 1.00 94.88 143 GLY A O 1
ATOM 1073 N N . GLU A 1 144 ? -20.830 2.174 7.254 1.00 97.75 144 GLU A N 1
ATOM 1074 C CA . GLU A 1 144 ? -19.946 2.146 8.414 1.00 97.75 144 GLU A CA 1
ATOM 1075 C C . GLU A 1 144 ? -20.202 0.902 9.270 1.00 97.75 144 GLU A C 1
ATOM 1077 O O . GLU A 1 144 ? -21.339 0.460 9.427 1.00 97.75 144 GLU A O 1
ATOM 1082 N N . GLY A 1 145 ? -19.129 0.352 9.823 1.00 98.06 145 GLY A N 1
ATOM 1083 C CA . GLY A 1 145 ? -19.139 -0.619 10.906 1.00 98.06 145 GLY A CA 1
ATOM 1084 C C . GLY A 1 145 ? -18.590 0.016 12.174 1.00 98.06 145 GLY A C 1
ATOM 1085 O O . GLY A 1 145 ? -17.814 0.974 12.121 1.00 98.06 145 GLY A O 1
ATOM 1086 N N . SER A 1 146 ? -18.978 -0.509 13.330 1.00 98.50 146 SER A N 1
ATOM 1087 C CA . SER A 1 146 ? -18.475 -0.052 14.616 1.00 98.50 146 SER A CA 1
ATOM 1088 C C . SER A 1 146 ? -18.028 -1.194 15.512 1.00 98.50 146 SER A C 1
ATOM 1090 O O . SER A 1 146 ? -18.656 -2.252 15.595 1.00 98.50 146 SER A O 1
ATOM 1092 N N . TYR A 1 147 ? -16.926 -0.936 16.203 1.00 98.56 147 TYR A N 1
ATOM 1093 C CA . TYR A 1 147 ? -16.163 -1.897 16.971 1.00 98.56 147 TYR A CA 1
ATOM 1094 C C . TYR A 1 147 ? -15.792 -1.299 18.318 1.00 98.56 147 TYR A C 1
ATOM 1096 O O . TYR A 1 147 ? -15.506 -0.104 18.418 1.00 98.56 147 TYR A O 1
ATOM 1104 N N . ARG A 1 148 ? -15.764 -2.135 19.350 1.00 98.06 148 ARG A N 1
ATOM 1105 C CA . ARG A 1 148 ? -15.031 -1.840 20.571 1.00 98.06 148 ARG A CA 1
ATOM 1106 C C . ARG A 1 148 ? -13.586 -2.236 20.336 1.00 98.06 148 ARG A C 1
ATOM 1108 O O . ARG A 1 148 ? -13.334 -3.318 19.813 1.00 98.06 148 ARG A O 1
ATOM 1115 N N . TRP A 1 149 ? -12.654 -1.384 20.725 1.00 97.81 149 TRP A N 1
ATOM 1116 C CA . TRP A 1 149 ? -11.237 -1.697 20.678 1.00 97.81 149 TRP A CA 1
ATOM 1117 C C . TRP A 1 149 ? -10.655 -1.742 22.091 1.00 97.81 149 TRP A C 1
ATOM 1119 O O . TRP A 1 149 ? -11.084 -1.010 22.983 1.00 97.81 149 TRP A O 1
ATOM 1129 N N . SER A 1 150 ? -9.687 -2.626 22.304 1.00 97.00 150 SER A N 1
ATOM 1130 C CA . SER A 1 150 ? -8.960 -2.746 23.567 1.00 97.00 150 SER A CA 1
ATOM 1131 C C . SER A 1 150 ? -7.515 -3.176 23.325 1.00 97.00 150 SER A C 1
ATOM 1133 O O . SER A 1 150 ? -7.170 -3.701 22.264 1.00 97.00 150 SER A O 1
ATOM 1135 N N . TRP A 1 151 ? -6.659 -2.938 24.320 1.00 95.88 151 TRP A N 1
ATOM 1136 C CA . TRP A 1 151 ? -5.295 -3.456 24.345 1.00 95.88 151 TRP A CA 1
ATOM 1137 C C . TRP A 1 151 ? -5.200 -4.617 25.329 1.00 95.88 151 TRP A C 1
ATOM 1139 O O . TRP A 1 151 ? -5.347 -4.431 26.536 1.00 95.88 151 TRP A O 1
ATOM 1149 N N . GLU A 1 152 ? -4.895 -5.807 24.824 1.00 95.31 152 GLU A N 1
ATOM 1150 C CA . GLU A 1 152 ? -4.690 -7.008 25.630 1.00 95.31 152 GLU A CA 1
ATOM 1151 C C . GLU A 1 152 ? -3.280 -7.531 25.367 1.00 95.31 152 GLU A C 1
ATOM 1153 O O . GLU A 1 152 ? -2.928 -7.874 24.245 1.00 95.31 152 GLU A O 1
ATOM 1158 N N . GLN A 1 153 ? -2.428 -7.543 26.398 1.00 94.50 153 GLN A N 1
ATOM 1159 C CA . GLN A 1 153 ? -1.047 -8.046 26.294 1.00 94.50 153 GLN A CA 1
ATOM 1160 C C . GLN A 1 153 ? -0.222 -7.379 25.169 1.00 94.50 153 GLN A C 1
ATOM 1162 O O . GLN A 1 153 ? 0.642 -8.004 24.556 1.00 94.50 153 GLN A O 1
ATOM 1167 N N . GLY A 1 154 ? -0.482 -6.094 24.899 1.00 93.62 154 GLY A N 1
ATOM 1168 C CA . GLY A 1 154 ? 0.183 -5.334 23.834 1.00 93.62 154 GLY A CA 1
ATOM 1169 C C . GLY A 1 154 ? -0.353 -5.607 22.424 1.00 93.62 154 GLY A C 1
ATOM 1170 O O . GLY A 1 154 ? 0.255 -5.159 21.454 1.00 93.62 154 GLY A O 1
ATOM 1171 N N . GLN A 1 155 ? -1.470 -6.322 22.302 1.00 97.06 155 GLN A N 1
ATOM 1172 C CA . GLN A 1 155 ? -2.165 -6.582 21.046 1.00 97.06 155 GLN A CA 1
ATOM 1173 C C . GLN A 1 155 ? -3.459 -5.770 20.999 1.00 97.06 155 GLN A C 1
ATOM 1175 O O . GLN A 1 155 ? -4.137 -5.608 22.013 1.00 97.06 155 GLN A O 1
ATOM 1180 N N . LEU A 1 156 ? -3.775 -5.237 19.824 1.00 97.56 156 LEU A N 1
ATOM 1181 C CA . LEU A 1 156 ? -5.033 -4.563 19.553 1.00 97.56 156 LEU A CA 1
ATOM 1182 C C . LEU A 1 156 ? -6.105 -5.622 19.284 1.00 97.56 156 LEU A C 1
ATOM 1184 O O . LEU A 1 156 ? -6.008 -6.388 18.328 1.00 97.56 156 LEU A O 1
ATOM 1188 N N . ARG A 1 157 ? -7.148 -5.633 20.104 1.00 98.00 157 ARG A N 1
ATOM 1189 C CA . ARG A 1 157 ? -8.321 -6.483 19.923 1.00 98.00 157 ARG A CA 1
ATOM 1190 C C . ARG A 1 157 ? -9.493 -5.630 19.465 1.00 98.00 157 ARG A C 1
ATOM 1192 O O . ARG A 1 157 ? -9.702 -4.537 19.989 1.00 98.00 157 ARG A O 1
ATOM 1199 N N . LEU A 1 158 ? -10.249 -6.133 18.493 1.00 98.25 158 LEU A N 1
ATOM 1200 C CA . LEU A 1 158 ? -11.463 -5.495 17.993 1.00 98.25 158 LEU A CA 1
ATOM 1201 C C . LEU A 1 158 ? -12.648 -6.437 18.199 1.00 98.25 158 LEU A C 1
ATOM 1203 O O . LEU A 1 158 ? -12.620 -7.591 17.775 1.00 98.25 158 LEU A O 1
ATOM 1207 N N . GLU A 1 159 ? -13.702 -5.933 18.828 1.00 98.25 159 GLU A N 1
ATOM 1208 C CA . GLU A 1 159 ? -14.959 -6.644 19.046 1.00 98.25 159 GLU A CA 1
ATOM 1209 C C . GLU A 1 159 ? -16.077 -5.928 18.298 1.00 98.25 159 GLU A C 1
ATOM 1211 O O . GLU A 1 159 ? -16.231 -4.713 18.411 1.00 98.25 159 GLU A O 1
ATOM 1216 N N . VAL A 1 160 ? -16.869 -6.662 17.520 1.00 98.56 160 VAL A N 1
ATOM 1217 C CA . VAL A 1 160 ? -17.974 -6.068 16.760 1.00 98.56 160 VAL A CA 1
ATOM 1218 C C . VAL A 1 160 ? -19.053 -5.534 17.707 1.00 98.56 160 VAL A C 1
ATOM 1220 O O . VAL A 1 160 ? -19.525 -6.245 18.593 1.00 98.56 160 VAL A O 1
ATOM 1223 N N . LEU A 1 161 ? -19.440 -4.270 17.520 1.00 98.44 161 LEU A N 1
ATOM 1224 C CA . LEU A 1 161 ? -20.589 -3.663 18.198 1.00 98.44 161 LEU A CA 1
ATOM 1225 C C . LEU A 1 161 ? -21.800 -3.624 17.268 1.00 98.44 161 LEU A C 1
ATOM 1227 O O . LEU A 1 161 ? -22.887 -4.042 17.658 1.00 98.44 161 LEU A O 1
ATOM 1231 N N . ASP A 1 162 ? -21.599 -3.122 16.051 1.00 98.25 162 ASP A N 1
ATOM 1232 C CA . ASP A 1 162 ? -22.617 -3.039 15.005 1.00 98.25 162 ASP A CA 1
ATOM 1233 C C . ASP A 1 162 ? -21.922 -2.985 13.646 1.00 98.25 162 ASP A C 1
ATOM 1235 O O . ASP A 1 162 ? -21.293 -1.980 13.316 1.00 98.25 162 ASP A O 1
ATOM 1239 N N . ASP A 1 163 ? -21.984 -4.081 12.894 1.00 98.38 163 ASP A N 1
ATOM 1240 C CA . ASP A 1 163 ? -21.516 -4.140 11.516 1.00 98.38 163 ASP A CA 1
ATOM 1241 C C . ASP A 1 163 ? -22.222 -5.265 10.753 1.00 98.38 163 ASP A C 1
ATOM 1243 O O . ASP A 1 163 ? -22.214 -6.423 11.170 1.00 98.38 163 ASP A O 1
ATOM 1247 N N . THR A 1 164 ? -22.820 -4.918 9.617 1.00 97.38 164 THR A N 1
ATOM 1248 C CA . THR A 1 164 ? -23.551 -5.857 8.755 1.00 97.38 164 THR A CA 1
ATOM 1249 C C . THR A 1 164 ? -22.686 -6.460 7.644 1.00 97.38 164 THR A C 1
ATOM 1251 O O . THR A 1 164 ? -23.124 -7.389 6.966 1.00 97.38 164 THR A O 1
ATOM 1254 N N . CYS A 1 165 ? -21.455 -5.973 7.446 1.00 97.81 165 CYS A N 1
ATOM 1255 C CA . CYS A 1 165 ? -20.510 -6.552 6.496 1.00 97.81 165 CYS A CA 1
ATOM 1256 C C . CYS A 1 165 ? -19.731 -7.712 7.142 1.00 97.81 165 CYS A C 1
ATOM 1258 O O . CYS A 1 165 ? -18.731 -7.516 7.838 1.00 97.81 165 CYS A O 1
ATOM 1260 N N . ASP A 1 166 ? -20.126 -8.948 6.821 1.00 97.19 166 ASP A N 1
ATOM 1261 C CA . ASP A 1 166 ? -19.462 -10.168 7.308 1.00 97.19 166 ASP A CA 1
ATOM 1262 C C . ASP A 1 166 ? -17.959 -10.217 6.988 1.00 97.19 166 ASP A C 1
ATOM 1264 O O . ASP A 1 166 ? -17.167 -10.738 7.772 1.00 97.19 166 ASP A O 1
ATOM 1268 N N . LEU A 1 167 ? -17.531 -9.699 5.830 1.00 96.12 167 LEU A N 1
ATOM 1269 C CA . LEU A 1 167 ? -16.115 -9.703 5.445 1.00 96.12 167 LEU A CA 1
ATOM 1270 C C . LEU A 1 167 ? -15.279 -8.784 6.347 1.00 96.12 167 LEU A C 1
ATOM 1272 O O . LEU A 1 167 ? -14.241 -9.210 6.847 1.00 96.12 167 LEU A O 1
ATOM 1276 N N . ARG A 1 168 ? -15.743 -7.554 6.586 1.00 97.62 168 ARG A N 1
ATOM 1277 C CA . ARG A 1 168 ? -15.060 -6.566 7.429 1.00 97.62 168 ARG A CA 1
ATOM 1278 C C . ARG A 1 168 ? -15.003 -7.041 8.873 1.00 97.62 168 ARG A C 1
ATOM 1280 O O . ARG A 1 168 ? -13.923 -7.028 9.455 1.00 97.62 168 ARG A O 1
ATOM 1287 N N . THR A 1 169 ? -16.107 -7.576 9.398 1.00 98.25 169 THR A N 1
ATOM 1288 C CA . THR A 1 169 ? -16.140 -8.200 10.727 1.00 98.25 169 THR A CA 1
ATOM 1289 C C . THR A 1 169 ? -15.118 -9.328 10.840 1.00 98.25 169 THR A C 1
ATOM 1291 O O . THR A 1 169 ? -14.296 -9.309 11.749 1.00 98.25 169 THR A O 1
ATOM 1294 N N . ARG A 1 170 ? -15.081 -10.275 9.891 1.00 97.75 170 ARG A N 1
ATOM 1295 C CA . ARG A 1 170 ? -14.118 -11.390 9.940 1.00 97.75 170 ARG A CA 1
ATOM 1296 C C . ARG A 1 170 ? -12.663 -10.945 9.824 1.00 97.75 170 ARG A C 1
ATOM 1298 O O . ARG A 1 170 ? -11.813 -11.551 10.468 1.00 97.75 170 ARG A O 1
ATOM 1305 N N . ILE A 1 171 ? -12.373 -9.914 9.030 1.00 97.19 171 ILE A N 1
ATOM 1306 C CA . ILE A 1 171 ? -11.023 -9.349 8.941 1.00 97.19 171 ILE A CA 1
ATOM 1307 C C . ILE A 1 171 ? -10.646 -8.704 10.276 1.00 97.19 171 ILE A C 1
ATOM 1309 O O . ILE A 1 171 ? -9.635 -9.074 10.864 1.00 97.19 171 ILE A O 1
ATOM 1313 N N . LEU A 1 172 ? -11.463 -7.771 10.771 1.00 98.06 172 LEU A N 1
ATOM 1314 C CA . LEU A 1 172 ? -11.111 -6.934 11.917 1.00 98.06 172 LEU A CA 1
ATOM 1315 C C . LEU A 1 172 ? -11.145 -7.683 13.251 1.00 98.06 172 LEU A C 1
ATOM 1317 O O . LEU A 1 172 ? -10.295 -7.419 14.095 1.00 98.06 172 LEU A O 1
ATOM 1321 N N . THR A 1 173 ? -12.067 -8.628 13.442 1.00 98.12 173 THR A N 1
ATOM 1322 C CA . THR A 1 173 ? -12.245 -9.343 14.720 1.00 98.12 173 THR A CA 1
ATOM 1323 C C . THR A 1 173 ? -11.763 -10.794 14.675 1.00 98.12 173 THR A C 1
ATOM 1325 O O . THR A 1 173 ? -11.955 -11.537 15.635 1.00 98.12 173 THR A O 1
ATOM 1328 N N . GLY A 1 174 ? -11.209 -11.250 13.546 1.00 97.38 174 GLY A N 1
ATOM 1329 C CA . GLY A 1 174 ? -10.814 -12.648 13.352 1.00 97.38 174 GLY A CA 1
ATOM 1330 C C . GLY A 1 174 ? -9.540 -13.057 14.097 1.00 97.38 174 GLY A C 1
ATOM 1331 O O . GLY A 1 174 ? -9.271 -14.251 14.227 1.00 97.38 174 GLY A O 1
ATOM 1332 N N . ALA A 1 175 ? -8.755 -12.087 14.566 1.00 97.56 175 ALA A N 1
ATOM 1333 C CA . ALA A 1 175 ? -7.530 -12.293 15.325 1.00 97.56 175 ALA A CA 1
ATOM 1334 C C . ALA A 1 175 ? -7.170 -11.040 16.135 1.00 97.56 175 ALA A C 1
ATOM 1336 O O . ALA A 1 175 ? -7.660 -9.945 15.856 1.00 97.56 175 ALA A O 1
ATOM 1337 N N . ASP A 1 176 ? -6.260 -11.212 17.092 1.00 97.81 176 ASP A N 1
ATOM 1338 C CA . ASP A 1 176 ? -5.631 -10.102 17.799 1.00 97.81 176 ASP A CA 1
ATOM 1339 C C . ASP A 1 176 ? -4.495 -9.514 16.945 1.00 97.81 176 ASP A C 1
ATOM 1341 O O . ASP A 1 176 ? -3.662 -10.230 16.374 1.00 97.81 176 ASP A O 1
ATOM 1345 N N . TRP A 1 177 ? -4.465 -8.189 16.847 1.00 97.69 177 TRP A N 1
ATOM 1346 C CA . TRP A 1 177 ? -3.579 -7.436 15.970 1.00 97.69 177 TRP A CA 1
ATOM 1347 C C . TRP A 1 177 ? -2.308 -7.017 16.701 1.00 97.69 177 TRP A C 1
ATOM 1349 O O . TRP A 1 177 ? -2.329 -6.254 17.666 1.00 97.69 177 TRP A O 1
ATOM 1359 N N . GLN A 1 178 ? -1.162 -7.481 16.222 1.00 96.56 178 GLN A N 1
ATOM 1360 C CA . GLN A 1 178 ? 0.131 -7.149 16.809 1.00 96.56 178 GLN A CA 1
ATOM 1361 C C . GLN A 1 178 ? 0.682 -5.872 16.179 1.00 96.56 178 GLN A C 1
ATOM 1363 O O . GLN A 1 178 ? 0.744 -5.799 14.952 1.00 96.56 178 GLN A O 1
ATOM 1368 N N . PRO A 1 179 ? 1.136 -4.880 16.963 1.00 92.88 179 PRO A N 1
ATOM 1369 C CA . PRO A 1 179 ? 1.851 -3.738 16.412 1.00 92.88 179 PRO A CA 1
ATOM 1370 C C . PRO A 1 179 ? 3.034 -4.209 15.564 1.00 92.88 179 PRO A C 1
ATOM 1372 O O . PRO A 1 179 ? 3.871 -4.992 16.025 1.00 92.88 179 PRO A O 1
ATOM 1375 N N . VAL A 1 180 ? 3.124 -3.724 14.326 1.00 88.31 180 VAL A N 1
ATOM 1376 C CA . VAL A 1 180 ? 4.268 -4.028 13.470 1.00 88.31 180 VAL A CA 1
ATOM 1377 C C . VAL A 1 180 ? 5.493 -3.344 14.064 1.00 88.31 180 VAL A C 1
ATOM 1379 O O . VAL A 1 180 ? 5.660 -2.123 14.032 1.00 88.31 180 VAL A O 1
ATOM 1382 N N . SER A 1 181 ? 6.373 -4.167 14.619 1.00 80.81 181 SER A N 1
ATOM 1383 C CA . SER A 1 181 ? 7.715 -3.773 15.021 1.00 80.81 181 SER A CA 1
ATOM 1384 C C . SER A 1 181 ? 8.694 -4.167 13.916 1.00 80.81 181 SER A C 1
ATOM 1386 O O . SER A 1 181 ? 8.543 -5.203 13.272 1.00 80.81 181 SER A O 1
ATOM 1388 N N . GLY A 1 182 ? 9.673 -3.312 13.634 1.00 72.94 182 GLY A N 1
ATOM 1389 C CA . GLY A 1 182 ? 10.596 -3.529 12.527 1.00 72.94 182 GLY A CA 1
ATOM 1390 C C . GLY A 1 182 ? 11.547 -2.361 12.329 1.00 72.94 182 GLY A C 1
ATOM 1391 O O . GLY A 1 182 ? 11.415 -1.317 12.976 1.00 72.94 182 GLY A O 1
ATOM 1392 N N . GLU A 1 183 ? 12.519 -2.564 11.445 1.00 80.62 183 GLU A N 1
ATOM 1393 C CA . GLU A 1 183 ? 13.409 -1.499 11.000 1.00 80.62 183 GLU A CA 1
ATOM 1394 C C . GLU A 1 183 ? 12.584 -0.413 10.305 1.00 80.62 183 GLU A C 1
ATOM 1396 O O . GLU A 1 183 ? 11.666 -0.704 9.540 1.00 80.62 183 GLU A O 1
ATOM 1401 N N . GLN A 1 184 ? 12.881 0.845 10.615 1.00 86.19 184 GLN A N 1
ATOM 1402 C CA . GLN A 1 184 ? 12.247 1.966 9.943 1.00 86.19 184 GLN A CA 1
ATOM 1403 C C . GLN A 1 184 ? 12.739 2.019 8.494 1.00 86.19 184 GLN A C 1
ATOM 1405 O O . GLN A 1 184 ? 13.943 1.908 8.247 1.00 86.19 184 GLN A O 1
ATOM 1410 N N . PHE A 1 185 ? 11.831 2.242 7.539 1.00 90.44 185 PHE A N 1
ATOM 1411 C CA . PHE A 1 185 ? 12.237 2.571 6.177 1.00 90.44 185 PHE A CA 1
ATOM 1412 C C . PHE A 1 185 ? 13.250 3.721 6.200 1.00 90.44 185 PHE A C 1
ATOM 1414 O O . PHE A 1 185 ? 12.963 4.820 6.678 1.00 90.44 185 PHE A O 1
ATOM 1421 N N . THR A 1 186 ? 14.447 3.447 5.689 1.00 92.06 186 THR A N 1
ATOM 1422 C CA . THR A 1 186 ? 15.551 4.403 5.667 1.00 92.06 186 THR A CA 1
ATOM 1423 C C . THR A 1 186 ? 15.683 4.964 4.257 1.00 92.06 186 THR A C 1
ATOM 1425 O O . THR A 1 186 ? 16.097 4.217 3.379 1.00 92.06 186 THR A O 1
ATOM 1428 N N . PRO A 1 187 ? 15.384 6.252 4.012 1.00 94.56 187 PRO A N 1
ATOM 1429 C CA . PRO A 1 187 ? 15.535 6.863 2.695 1.00 94.56 187 PRO A CA 1
ATOM 1430 C C . PRO A 1 187 ? 16.888 6.536 2.036 1.00 94.56 187 PRO A C 1
ATOM 1432 O O . PRO A 1 187 ? 17.939 6.492 2.681 1.00 94.56 187 PRO A O 1
ATOM 1435 N N . GLY A 1 188 ? 16.869 6.270 0.734 1.00 94.94 188 GLY A N 1
ATOM 1436 C CA . GLY A 1 188 ? 18.036 5.818 -0.005 1.00 94.94 188 GLY A CA 1
ATOM 1437 C C . GLY A 1 188 ? 17.740 5.572 -1.476 1.00 94.94 188 GLY A C 1
ATOM 1438 O O . GLY A 1 188 ? 16.677 5.925 -1.986 1.00 94.94 188 GLY A O 1
ATOM 1439 N N . THR A 1 189 ? 18.706 4.960 -2.151 1.00 96.38 189 THR A N 1
ATOM 1440 C CA . THR A 1 189 ? 18.572 4.547 -3.547 1.00 96.38 189 THR A CA 1
ATOM 1441 C C . THR A 1 189 ? 18.405 3.039 -3.594 1.00 96.38 189 THR A C 1
ATOM 1443 O O . THR A 1 189 ? 19.185 2.302 -2.993 1.00 96.38 189 THR A O 1
ATOM 1446 N N . TYR A 1 190 ? 17.407 2.573 -4.324 1.00 95.88 190 TYR A N 1
ATOM 1447 C CA . TYR A 1 190 ? 16.985 1.185 -4.374 1.00 95.88 190 TYR A CA 1
ATOM 1448 C C . TYR A 1 190 ? 16.870 0.733 -5.820 1.00 95.88 190 TYR A C 1
ATOM 1450 O O . TYR A 1 190 ? 16.386 1.485 -6.660 1.00 95.88 190 TYR A O 1
ATOM 1458 N N . ARG A 1 191 ? 17.316 -0.486 -6.128 1.00 96.31 191 ARG A N 1
ATOM 1459 C CA . ARG A 1 191 ? 17.313 -1.020 -7.492 1.00 96.31 191 ARG A CA 1
ATOM 1460 C C . ARG A 1 191 ? 16.721 -2.418 -7.561 1.00 96.31 191 ARG A C 1
ATOM 1462 O O . ARG A 1 191 ? 17.126 -3.295 -6.799 1.00 96.31 191 ARG A O 1
ATOM 1469 N N . ALA A 1 192 ? 15.852 -2.629 -8.539 1.00 96.44 192 ALA A N 1
ATOM 1470 C CA . ALA A 1 192 ? 15.375 -3.940 -8.955 1.00 96.44 192 ALA A CA 1
ATOM 1471 C C . ALA A 1 192 ? 15.568 -4.102 -10.468 1.00 96.44 192 ALA A C 1
ATOM 1473 O O . ALA A 1 192 ? 15.532 -3.128 -11.218 1.00 96.44 192 ALA A O 1
ATOM 1474 N N . GLU A 1 193 ? 15.798 -5.333 -10.907 1.00 96.31 193 GLU A N 1
ATOM 1475 C CA . GLU A 1 193 ? 15.770 -5.709 -12.319 1.00 96.31 193 GLU A CA 1
ATOM 1476 C C . GLU A 1 193 ? 14.660 -6.738 -12.491 1.00 96.31 193 GLU A C 1
ATOM 1478 O O . GLU A 1 193 ? 14.642 -7.758 -11.797 1.00 96.31 193 GLU A O 1
ATOM 1483 N N . LEU A 1 194 ? 13.716 -6.431 -13.373 1.00 95.31 194 LEU A N 1
ATOM 1484 C CA . LEU A 1 194 ? 12.490 -7.187 -13.559 1.00 95.31 194 LEU A CA 1
ATOM 1485 C C . LEU A 1 194 ? 12.406 -7.642 -15.010 1.00 95.31 194 LEU A C 1
ATOM 1487 O O . LEU A 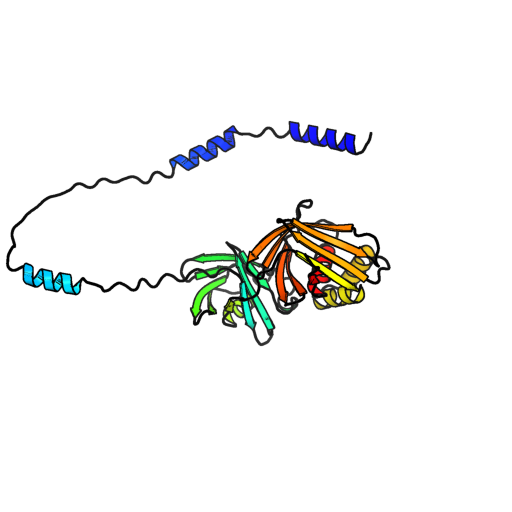1 194 ? 12.428 -6.827 -15.927 1.00 95.31 194 LEU A O 1
ATOM 1491 N N . THR A 1 195 ? 12.268 -8.942 -15.240 1.00 96.69 195 THR A N 1
ATOM 1492 C CA . THR A 1 195 ? 11.956 -9.447 -16.584 1.00 96.69 195 THR A CA 1
ATOM 1493 C C . THR A 1 195 ? 10.491 -9.174 -16.926 1.00 96.69 195 THR A C 1
ATOM 1495 O O . THR A 1 195 ? 9.623 -9.258 -16.052 1.00 96.69 195 THR A O 1
ATOM 1498 N N . ILE A 1 196 ? 10.172 -8.963 -18.210 1.00 95.31 196 ILE A N 1
ATOM 1499 C CA . ILE A 1 196 ? 8.771 -8.844 -18.670 1.00 95.31 196 ILE A CA 1
ATOM 1500 C C . ILE A 1 196 ? 7.945 -10.072 -18.247 1.00 95.31 196 ILE A C 1
ATOM 1502 O O . ILE A 1 196 ? 6.776 -9.969 -17.876 1.00 95.31 196 ILE A O 1
ATOM 1506 N N . ALA A 1 197 ? 8.564 -11.257 -18.234 1.00 95.88 197 ALA A N 1
ATOM 1507 C CA . ALA A 1 197 ? 7.917 -12.484 -17.782 1.00 95.88 197 ALA A CA 1
ATOM 1508 C C . ALA A 1 197 ? 7.604 -12.494 -16.275 1.00 95.88 197 ALA A C 1
ATOM 1510 O O . ALA A 1 197 ? 6.594 -13.080 -15.889 1.00 95.88 197 ALA A O 1
ATOM 1511 N N . GLN A 1 198 ? 8.449 -11.895 -15.427 1.00 94.19 198 GLN A N 1
ATOM 1512 C CA . GLN A 1 198 ? 8.164 -11.728 -13.996 1.00 94.19 198 GLN A CA 1
ATOM 1513 C C . GLN A 1 198 ? 7.006 -10.756 -13.792 1.00 94.19 198 GLN A C 1
ATOM 1515 O O . GLN A 1 198 ? 6.013 -11.157 -13.198 1.00 94.19 198 GLN A O 1
ATOM 1520 N N . MET A 1 199 ? 7.090 -9.558 -14.378 1.00 94.06 199 MET A N 1
ATOM 1521 C CA . MET A 1 199 ? 6.044 -8.531 -14.299 1.00 94.06 199 MET A CA 1
ATOM 1522 C C . MET A 1 199 ? 4.670 -9.071 -14.705 1.00 94.06 199 MET A C 1
ATOM 1524 O O . MET A 1 199 ? 3.693 -8.926 -13.972 1.00 94.06 199 MET A O 1
ATOM 1528 N N . ARG A 1 200 ? 4.612 -9.810 -15.821 1.00 94.81 200 ARG A N 1
ATOM 1529 C CA . ARG A 1 200 ? 3.388 -10.481 -16.272 1.00 94.81 200 ARG A CA 1
ATOM 1530 C C . ARG A 1 200 ? 2.846 -11.480 -15.250 1.00 94.81 200 ARG A C 1
ATOM 1532 O O . ARG A 1 200 ? 1.641 -11.522 -15.026 1.00 94.81 200 ARG A O 1
ATOM 1539 N N . ARG A 1 201 ? 3.707 -12.335 -14.682 1.00 93.00 201 ARG A N 1
ATOM 1540 C CA . ARG A 1 201 ? 3.274 -13.355 -13.712 1.00 93.00 201 ARG A CA 1
ATOM 1541 C C . ARG A 1 201 ? 2.722 -12.717 -12.446 1.00 93.00 201 ARG A C 1
ATOM 1543 O O . ARG A 1 201 ? 1.682 -13.173 -11.994 1.00 93.00 201 ARG A O 1
ATOM 1550 N N . THR A 1 202 ? 3.391 -11.692 -11.922 1.00 89.19 202 THR A N 1
ATOM 1551 C CA . THR A 1 202 ? 2.943 -10.947 -10.740 1.00 89.19 202 THR A CA 1
ATOM 1552 C C . THR A 1 202 ? 1.576 -10.326 -10.996 1.00 89.19 202 THR A C 1
ATOM 1554 O O . THR A 1 202 ? 0.631 -10.641 -10.289 1.00 89.19 202 THR A O 1
ATOM 1557 N N . ALA A 1 203 ? 1.416 -9.558 -12.078 1.00 87.94 203 ALA A N 1
ATOM 1558 C CA . ALA A 1 203 ? 0.138 -8.912 -12.372 1.00 87.94 203 ALA A CA 1
ATOM 1559 C C . ALA A 1 203 ? -1.011 -9.926 -12.573 1.00 87.94 203 ALA A C 1
ATOM 1561 O O . ALA A 1 203 ? -2.112 -9.749 -12.060 1.00 87.94 203 ALA A O 1
ATOM 1562 N N . VAL A 1 204 ? -0.771 -11.037 -13.274 1.00 89.38 204 VAL A N 1
ATOM 1563 C CA . VAL A 1 204 ? -1.806 -12.076 -13.424 1.00 89.38 204 VAL A CA 1
ATOM 1564 C C . VAL A 1 204 ? -2.127 -12.761 -12.089 1.00 89.38 204 VAL A C 1
ATOM 1566 O O . VAL A 1 204 ? -3.287 -13.095 -11.855 1.00 89.38 204 VAL A O 1
ATOM 1569 N N . ALA A 1 205 ? -1.133 -12.970 -11.219 1.00 84.44 205 ALA A N 1
ATOM 1570 C CA . ALA A 1 205 ? -1.350 -13.523 -9.882 1.00 84.44 205 ALA A CA 1
ATOM 1571 C C . ALA A 1 205 ? -2.188 -12.581 -9.002 1.00 84.44 205 ALA A C 1
ATOM 1573 O O . ALA A 1 205 ? -3.076 -13.056 -8.305 1.00 84.44 205 ALA A O 1
ATOM 1574 N N . GLU A 1 206 ? -2.004 -11.266 -9.144 1.00 81.50 206 GLU A N 1
ATOM 1575 C CA . GLU A 1 206 ? -2.810 -10.230 -8.477 1.00 81.50 206 GLU A CA 1
ATOM 1576 C C . GLU A 1 206 ? -4.211 -10.037 -9.098 1.00 81.50 206 GLU A C 1
ATOM 1578 O O . GLU A 1 206 ? -4.974 -9.151 -8.713 1.00 81.50 206 GLU A O 1
ATOM 1583 N N . GLY A 1 207 ? -4.591 -10.889 -10.056 1.00 83.31 207 GLY A N 1
ATOM 1584 C CA . GLY A 1 207 ? -5.949 -10.964 -10.593 1.00 83.31 207 GLY A CA 1
ATOM 1585 C C . GLY A 1 207 ? -6.224 -10.068 -11.801 1.00 83.31 207 GLY A C 1
ATOM 1586 O O . GLY A 1 207 ? -7.366 -10.030 -12.274 1.00 83.31 207 GLY A O 1
ATOM 1587 N N . TYR A 1 208 ? -5.214 -9.383 -12.349 1.00 84.94 208 TYR A N 1
ATOM 1588 C CA . TYR A 1 208 ? -5.379 -8.645 -13.601 1.00 84.94 208 TYR A CA 1
ATOM 1589 C C . TYR A 1 208 ? -5.599 -9.608 -14.775 1.00 84.94 208 TYR A C 1
ATOM 1591 O O . TYR A 1 208 ? -4.972 -10.669 -14.884 1.00 84.94 208 TYR A O 1
ATOM 1599 N N . ALA A 1 209 ? -6.496 -9.237 -15.692 1.00 89.62 209 ALA A N 1
ATOM 1600 C CA . ALA A 1 209 ? -6.747 -10.043 -16.877 1.00 89.62 209 ALA A CA 1
ATOM 1601 C C . ALA A 1 209 ? -5.480 -10.098 -17.736 1.00 89.62 209 ALA A C 1
ATOM 1603 O O . ALA A 1 209 ? -4.900 -9.073 -18.090 1.00 89.62 209 ALA A O 1
ATOM 1604 N N . ARG A 1 210 ? -5.063 -11.309 -18.116 1.00 93.31 210 ARG A N 1
ATOM 1605 C CA . ARG A 1 210 ? -3.831 -11.512 -18.888 1.00 93.31 210 ARG A CA 1
ATOM 1606 C C . ARG A 1 210 ? -3.786 -10.692 -20.180 1.00 93.31 210 ARG A C 1
ATOM 1608 O O . ARG A 1 210 ? -2.716 -10.229 -20.548 1.00 93.31 210 ARG A O 1
ATOM 1615 N N . THR A 1 211 ? -4.922 -10.504 -20.849 1.00 94.12 211 THR A N 1
ATOM 1616 C CA . THR A 1 211 ? -5.012 -9.673 -22.058 1.00 94.12 211 THR A CA 1
ATOM 1617 C C . THR A 1 211 ? -4.655 -8.216 -21.796 1.00 94.12 211 THR A C 1
ATOM 1619 O O . THR A 1 211 ? -3.991 -7.610 -22.629 1.00 94.12 211 THR A O 1
ATOM 1622 N N . ASP A 1 212 ? -5.044 -7.676 -20.642 1.00 89.81 212 ASP A N 1
ATOM 1623 C CA . ASP A 1 212 ? -4.782 -6.284 -20.273 1.00 89.81 212 ASP A CA 1
ATOM 1624 C C . ASP A 1 212 ? -3.311 -6.113 -19.878 1.00 89.81 212 ASP A C 1
ATOM 1626 O O . ASP A 1 212 ? -2.657 -5.168 -20.308 1.00 89.81 212 ASP A O 1
ATOM 1630 N N . VAL A 1 213 ? -2.761 -7.092 -19.149 1.00 91.19 213 VAL A N 1
ATOM 1631 C CA . VAL A 1 213 ? -1.330 -7.162 -18.808 1.00 91.19 213 VAL A CA 1
ATOM 1632 C C . VAL A 1 213 ? -0.463 -7.262 -20.062 1.00 91.19 213 VAL A C 1
ATOM 1634 O O . VAL A 1 213 ? 0.529 -6.549 -20.185 1.00 91.19 213 VAL A O 1
ATOM 1637 N N . ASP A 1 214 ? -0.827 -8.129 -21.007 1.00 93.88 214 ASP A N 1
ATOM 1638 C CA . ASP A 1 214 ? -0.086 -8.295 -22.257 1.00 93.88 214 ASP A CA 1
ATOM 1639 C C . ASP A 1 214 ? -0.185 -7.047 -23.149 1.00 93.88 214 ASP A C 1
ATOM 1641 O O . ASP A 1 214 ? 0.807 -6.681 -23.779 1.00 93.88 214 ASP A O 1
ATOM 1645 N N . ALA A 1 215 ? -1.342 -6.375 -23.175 1.00 91.62 215 ALA A N 1
ATOM 1646 C CA . ALA A 1 215 ? -1.518 -5.116 -23.895 1.00 91.62 215 ALA A CA 1
ATOM 1647 C C . ALA A 1 215 ? -0.659 -3.993 -23.296 1.00 91.62 215 ALA A C 1
ATOM 1649 O O . ALA A 1 215 ? 0.076 -3.350 -24.041 1.00 91.62 215 ALA A O 1
ATOM 1650 N N . TYR A 1 216 ? -0.700 -3.814 -21.971 1.00 90.94 216 TYR A N 1
ATOM 1651 C CA . TYR A 1 216 ? 0.096 -2.817 -21.252 1.00 90.94 216 TYR A CA 1
ATOM 1652 C C . TYR A 1 216 ? 1.602 -3.049 -21.433 1.00 90.94 216 TYR A C 1
ATOM 1654 O O . TYR A 1 216 ? 2.323 -2.175 -21.902 1.00 90.94 216 TYR A O 1
ATOM 1662 N N . LEU A 1 217 ? 2.095 -4.259 -21.140 1.00 92.00 217 LEU A N 1
ATOM 1663 C CA . LEU A 1 217 ? 3.527 -4.552 -21.269 1.00 92.00 217 LEU A CA 1
ATOM 1664 C C . LEU A 1 217 ? 4.001 -4.455 -22.726 1.00 92.00 217 LEU A C 1
ATOM 1666 O O . LEU A 1 217 ? 5.153 -4.114 -22.975 1.00 92.00 217 LEU A O 1
ATOM 1670 N N . GLY A 1 218 ? 3.127 -4.764 -23.689 1.00 93.50 218 GLY A N 1
ATOM 1671 C CA . GLY A 1 218 ? 3.419 -4.626 -25.111 1.00 93.50 218 GLY A CA 1
ATOM 1672 C C . GLY A 1 218 ? 3.468 -3.175 -25.598 1.00 93.50 218 GLY A C 1
ATOM 1673 O O . GLY A 1 218 ? 4.228 -2.900 -26.527 1.00 93.50 218 GLY A O 1
ATOM 1674 N N . SER A 1 219 ? 2.683 -2.269 -25.001 1.00 90.81 219 SER A N 1
ATOM 1675 C CA . SER A 1 219 ? 2.695 -0.841 -25.339 1.00 90.81 219 SER A CA 1
ATOM 1676 C C . SER A 1 219 ? 3.836 -0.092 -24.663 1.00 90.81 219 SER A C 1
ATOM 1678 O O . SER A 1 219 ? 4.537 0.648 -25.348 1.00 90.81 219 SER A O 1
ATOM 1680 N N . GLU A 1 220 ? 4.043 -0.312 -23.363 1.00 88.31 220 GLU A N 1
ATOM 1681 C CA . GLU A 1 220 ? 5.062 0.402 -22.580 1.00 88.31 220 GLU A CA 1
ATOM 1682 C C . GLU A 1 220 ? 6.474 -0.125 -22.844 1.00 88.31 220 GLU A C 1
ATOM 1684 O O . GLU A 1 220 ? 7.430 0.641 -22.938 1.00 88.3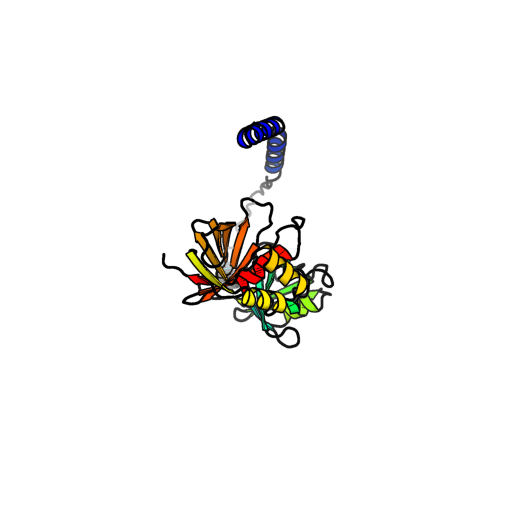1 220 GLU A O 1
ATOM 1689 N N . PHE A 1 221 ? 6.622 -1.441 -23.031 1.00 92.50 221 PHE A N 1
ATOM 1690 C CA . PHE A 1 221 ? 7.930 -2.087 -23.170 1.00 92.50 221 PHE A CA 1
ATOM 1691 C C . PHE A 1 221 ? 8.032 -2.920 -24.461 1.00 92.50 221 PHE A C 1
ATOM 1693 O O . PHE A 1 221 ? 8.286 -4.132 -24.412 1.00 92.50 221 PHE A O 1
ATOM 1700 N N . PRO A 1 222 ? 7.839 -2.311 -25.649 1.00 94.94 222 PRO A N 1
ATOM 1701 C CA . PRO A 1 222 ? 7.770 -3.042 -26.908 1.00 94.94 222 PRO A CA 1
ATOM 1702 C C . PRO A 1 222 ? 9.088 -3.766 -27.207 1.00 94.94 222 PRO A C 1
ATOM 1704 O O . PRO A 1 222 ? 10.121 -3.155 -27.471 1.00 94.94 222 PRO A O 1
ATOM 1707 N N . GLY A 1 223 ? 9.037 -5.101 -27.195 1.00 95.19 223 GLY A N 1
ATOM 1708 C CA . GLY A 1 223 ? 10.191 -5.959 -27.479 1.00 95.19 223 GLY A CA 1
ATOM 1709 C C . GLY A 1 223 ? 11.204 -6.081 -26.337 1.00 95.19 223 GLY A C 1
ATOM 1710 O O . GLY A 1 223 ? 12.232 -6.725 -26.536 1.00 95.19 223 GLY A O 1
ATOM 1711 N N . ALA A 1 224 ? 10.912 -5.513 -25.165 1.00 96.38 224 ALA A N 1
ATOM 1712 C CA . ALA A 1 224 ? 11.819 -5.549 -24.030 1.00 96.38 224 ALA A CA 1
ATOM 1713 C C . ALA A 1 224 ? 11.964 -6.956 -23.435 1.00 96.38 224 ALA A C 1
ATOM 1715 O O . ALA A 1 224 ? 11.009 -7.740 -23.396 1.00 96.38 224 ALA A O 1
ATOM 1716 N N . SER A 1 225 ? 13.145 -7.268 -22.902 1.00 96.62 225 SER A N 1
ATOM 1717 C CA . SER A 1 225 ? 13.368 -8.487 -22.115 1.00 96.62 225 SER A CA 1
ATOM 1718 C C . SER A 1 225 ? 13.313 -8.225 -20.608 1.00 96.62 225 SER A C 1
ATOM 1720 O O . SER A 1 225 ? 12.733 -9.021 -19.854 1.00 96.62 225 SER A O 1
ATOM 1722 N N . ALA A 1 226 ? 13.855 -7.085 -20.181 1.00 96.19 226 ALA A N 1
ATOM 1723 C CA . ALA A 1 226 ? 13.903 -6.656 -18.797 1.00 96.19 226 ALA A CA 1
ATOM 1724 C C . ALA A 1 226 ? 13.862 -5.130 -18.659 1.00 96.19 226 ALA A C 1
ATOM 1726 O O . ALA A 1 226 ? 14.278 -4.378 -19.541 1.00 96.19 226 ALA A O 1
ATOM 1727 N N . VAL A 1 227 ? 13.399 -4.687 -17.494 1.00 95.75 227 VAL A N 1
ATOM 1728 C CA . VAL A 1 227 ? 13.394 -3.290 -17.073 1.00 95.75 227 VAL A CA 1
ATOM 1729 C C . VAL A 1 227 ? 14.115 -3.194 -15.733 1.00 95.75 227 VAL A C 1
ATOM 1731 O O . VAL A 1 227 ? 13.814 -3.912 -14.777 1.00 95.75 227 VAL A O 1
ATOM 1734 N N . THR A 1 228 ? 15.120 -2.328 -15.664 1.00 96.69 228 THR A N 1
ATOM 1735 C CA . THR A 1 228 ? 15.758 -1.939 -14.408 1.00 96.69 228 THR A CA 1
ATOM 1736 C C . THR A 1 228 ? 15.037 -0.729 -13.849 1.00 96.69 228 THR A C 1
ATOM 1738 O O . THR A 1 228 ? 15.064 0.330 -14.468 1.00 96.69 228 THR A O 1
ATOM 1741 N N . TYR A 1 229 ? 14.538 -0.843 -12.625 1.00 96.00 229 TYR A N 1
ATOM 1742 C CA . TYR A 1 229 ? 13.981 0.277 -11.881 1.00 96.00 229 TYR A CA 1
ATOM 1743 C C . TYR A 1 229 ? 14.935 0.757 -10.799 1.00 96.00 229 TYR A C 1
ATOM 1745 O O . TYR A 1 229 ? 15.567 -0.037 -10.099 1.00 96.00 229 TYR A O 1
ATOM 1753 N N . THR A 1 230 ? 15.052 2.076 -10.669 1.00 96.50 230 THR A N 1
ATOM 1754 C CA . THR A 1 230 ? 15.784 2.750 -9.596 1.00 96.50 230 THR A CA 1
ATOM 1755 C C . THR A 1 230 ? 14.840 3.691 -8.860 1.00 96.50 230 THR A C 1
ATOM 1757 O O . THR A 1 230 ? 14.420 4.692 -9.429 1.00 96.50 230 THR A O 1
ATOM 1760 N N . VAL A 1 231 ? 14.550 3.400 -7.595 1.00 96.00 231 VAL A N 1
ATOM 1761 C CA . VAL A 1 231 ? 13.787 4.281 -6.703 1.00 96.00 231 VAL A CA 1
ATOM 1762 C C . VAL A 1 231 ? 14.773 5.072 -5.855 1.00 96.00 231 VAL A C 1
ATOM 1764 O O . VAL A 1 231 ? 15.597 4.487 -5.156 1.00 96.00 231 VAL A O 1
ATOM 1767 N N . THR A 1 232 ? 14.705 6.395 -5.905 1.00 97.00 232 THR A N 1
ATOM 1768 C CA . THR A 1 232 ? 15.519 7.292 -5.080 1.00 97.00 232 THR A CA 1
ATOM 1769 C C . THR A 1 232 ? 14.600 8.068 -4.151 1.00 97.00 232 THR A C 1
ATOM 1771 O O . THR A 1 232 ? 13.859 8.939 -4.596 1.00 97.00 232 THR A O 1
ATOM 1774 N N . ALA A 1 233 ? 14.662 7.745 -2.861 1.00 96.25 233 ALA A N 1
ATOM 1775 C CA . ALA A 1 233 ? 13.961 8.438 -1.790 1.00 96.25 233 ALA A CA 1
ATOM 1776 C C . ALA A 1 233 ? 14.983 9.266 -1.000 1.00 96.25 233 ALA A C 1
ATOM 1778 O O . ALA A 1 233 ? 15.712 8.719 -0.175 1.00 96.25 233 ALA A O 1
ATOM 1779 N N . ARG A 1 234 ? 15.101 10.569 -1.271 1.00 96.38 234 ARG A N 1
ATOM 1780 C CA . ARG A 1 234 ? 16.059 11.467 -0.595 1.00 96.38 234 ARG A CA 1
ATOM 1781 C C . ARG A 1 234 ? 15.450 12.852 -0.423 1.00 96.38 234 ARG A C 1
ATOM 1783 O O . ARG A 1 234 ? 14.763 13.328 -1.316 1.00 96.38 234 ARG A O 1
ATOM 1790 N N . GLU A 1 235 ? 15.689 13.479 0.730 1.00 94.38 235 GLU A N 1
ATOM 1791 C CA . GLU A 1 235 ? 15.281 14.872 1.001 1.00 94.38 235 GLU A CA 1
ATOM 1792 C C . GLU A 1 235 ? 13.787 15.143 0.714 1.00 94.38 235 GLU A C 1
ATOM 1794 O O . GLU A 1 235 ? 13.411 16.172 0.160 1.00 94.38 235 GLU A O 1
ATOM 1799 N N . GLY A 1 236 ? 12.918 14.180 1.044 1.00 94.88 236 GLY A N 1
ATOM 1800 C CA . GLY A 1 236 ? 11.473 14.272 0.794 1.00 94.88 236 GLY A CA 1
ATOM 1801 C C . GLY A 1 236 ? 11.056 14.110 -0.673 1.00 94.88 236 GLY A C 1
ATOM 1802 O O . GLY A 1 236 ? 9.871 14.225 -0.970 1.00 94.88 236 GLY A O 1
ATOM 1803 N N . THR A 1 237 ? 11.989 13.817 -1.581 1.00 96.94 237 THR A N 1
ATOM 1804 C CA . THR A 1 237 ? 11.735 13.530 -3.001 1.00 96.94 237 THR A CA 1
ATOM 1805 C C . THR A 1 237 ? 11.729 12.029 -3.252 1.00 96.94 237 THR A C 1
ATOM 1807 O O . THR A 1 237 ? 12.603 11.313 -2.760 1.00 96.94 237 THR A O 1
ATOM 1810 N N . TRP A 1 238 ? 10.753 11.563 -4.026 1.00 96.12 238 TRP A N 1
ATOM 1811 C CA . TRP A 1 238 ? 10.647 10.192 -4.509 1.00 96.12 238 TRP A CA 1
ATOM 1812 C C . TRP A 1 238 ? 10.729 10.202 -6.027 1.00 96.12 238 TRP A C 1
ATOM 1814 O O . TRP A 1 238 ? 9.874 10.767 -6.701 1.00 96.12 238 TRP A O 1
ATOM 1824 N N . LEU A 1 239 ? 11.796 9.618 -6.555 1.00 95.56 239 LEU A N 1
ATOM 1825 C CA . LEU A 1 239 ? 12.078 9.563 -7.982 1.00 95.56 239 LEU A CA 1
ATOM 1826 C C . LEU A 1 239 ? 12.185 8.106 -8.414 1.00 95.56 239 LEU A C 1
ATOM 1828 O O . LEU A 1 239 ? 13.008 7.364 -7.878 1.00 95.56 239 LEU A O 1
ATOM 1832 N N . VAL A 1 240 ? 11.398 7.721 -9.407 1.00 94.69 240 VAL A N 1
ATOM 1833 C CA . VAL A 1 240 ? 11.463 6.418 -10.061 1.00 94.69 240 VAL A CA 1
ATOM 1834 C C . VAL A 1 240 ? 12.064 6.626 -11.438 1.00 94.69 240 VAL A C 1
ATOM 1836 O O . VAL A 1 240 ? 11.530 7.362 -12.265 1.00 94.69 240 VAL A O 1
ATOM 1839 N N . GLN A 1 241 ? 13.194 5.977 -11.677 1.00 95.81 241 GLN A N 1
ATOM 1840 C CA . GLN A 1 241 ? 13.810 5.915 -12.993 1.00 95.81 241 GLN A CA 1
ATOM 1841 C C . GLN A 1 241 ? 13.736 4.497 -13.526 1.00 95.81 241 GLN A C 1
ATOM 1843 O O . GLN A 1 241 ? 13.937 3.546 -12.765 1.00 95.81 241 GLN A O 1
ATOM 1848 N N . GLU A 1 242 ? 13.559 4.361 -14.829 1.00 95.06 242 GLU A N 1
ATOM 1849 C CA . GLU A 1 242 ? 13.569 3.070 -15.503 1.00 95.06 242 GLU A CA 1
ATOM 1850 C C . GLU A 1 242 ? 14.607 3.019 -16.621 1.00 95.06 242 GLU A C 1
ATOM 1852 O O . GLU A 1 242 ? 15.027 4.039 -17.158 1.00 95.06 242 GLU A O 1
ATOM 1857 N N . SER A 1 243 ? 15.083 1.818 -16.928 1.00 96.38 243 SER A N 1
ATOM 1858 C CA . SER A 1 243 ? 16.016 1.538 -18.018 1.00 96.38 243 SER A CA 1
ATOM 1859 C C . SER A 1 243 ? 15.619 0.215 -18.653 1.00 96.38 243 SER A C 1
ATOM 1861 O O . SER A 1 243 ? 15.653 -0.830 -17.999 1.00 96.38 243 SER A O 1
ATOM 1863 N N . ILE A 1 244 ? 15.226 0.272 -19.922 1.00 96.31 244 ILE A N 1
ATOM 1864 C CA . ILE A 1 244 ? 14.733 -0.873 -20.691 1.00 96.31 244 ILE A CA 1
ATOM 1865 C C . ILE A 1 244 ? 15.917 -1.512 -21.414 1.00 96.31 244 ILE A C 1
ATOM 1867 O O . ILE A 1 244 ? 16.599 -0.838 -22.183 1.00 96.31 244 ILE A O 1
ATOM 1871 N N . ASP A 1 245 ? 16.200 -2.788 -21.143 1.00 95.62 245 ASP A N 1
ATOM 1872 C CA . ASP A 1 245 ? 17.309 -3.546 -21.750 1.00 95.62 245 ASP A CA 1
ATOM 1873 C C . ASP A 1 245 ? 18.669 -2.805 -21.748 1.00 95.62 245 ASP A C 1
ATOM 1875 O O . ASP A 1 245 ? 19.480 -2.915 -22.669 1.00 95.62 245 ASP A O 1
ATOM 1879 N N . GLY A 1 246 ? 18.935 -2.028 -20.692 1.00 94.00 246 GLY A N 1
ATOM 1880 C CA . GLY A 1 246 ? 20.177 -1.265 -20.529 1.00 94.00 246 GLY A CA 1
ATOM 1881 C C . GLY A 1 246 ? 20.231 0.069 -21.282 1.00 94.00 246 GLY A C 1
ATOM 1882 O O . GLY A 1 246 ? 21.276 0.723 -21.267 1.00 94.00 246 GLY A O 1
ATOM 1883 N N . ALA A 1 247 ? 19.131 0.502 -21.905 1.00 93.88 247 ALA A N 1
ATOM 1884 C CA . ALA A 1 247 ? 18.996 1.842 -22.469 1.00 93.88 247 ALA A CA 1
ATOM 1885 C C . ALA A 1 247 ? 19.220 2.936 -21.401 1.00 93.88 247 ALA A C 1
ATOM 1887 O O . ALA A 1 247 ? 19.099 2.663 -20.199 1.00 93.88 247 ALA A O 1
ATOM 1888 N N . PRO A 1 248 ? 19.553 4.181 -21.801 1.00 92.81 248 PRO A N 1
ATOM 1889 C CA . PRO A 1 248 ? 19.652 5.300 -20.870 1.00 92.81 248 PRO A CA 1
ATOM 1890 C C . PRO A 1 248 ? 18.415 5.412 -19.980 1.00 92.81 248 PRO A C 1
ATOM 1892 O O . PRO A 1 248 ? 17.304 5.121 -20.417 1.00 92.81 248 PRO A O 1
ATOM 1895 N N . LYS A 1 249 ? 18.628 5.820 -18.726 1.00 91.44 249 LYS A N 1
ATOM 1896 C CA . LYS A 1 249 ? 17.534 5.946 -17.767 1.00 91.44 249 LYS A CA 1
ATOM 1897 C C . LYS A 1 249 ? 16.580 7.064 -18.175 1.00 91.44 249 LYS A C 1
ATOM 1899 O O . LYS A 1 249 ? 17.053 8.163 -18.465 1.00 91.44 249 LYS A O 1
ATOM 1904 N N . ASP A 1 250 ? 15.287 6.795 -18.077 1.00 93.75 250 ASP A N 1
ATOM 1905 C CA . ASP A 1 250 ? 14.228 7.800 -18.150 1.00 93.75 250 ASP A CA 1
ATOM 1906 C C . ASP A 1 250 ? 13.524 7.944 -16.791 1.00 93.75 250 ASP A C 1
ATOM 1908 O O . ASP A 1 250 ? 13.662 7.084 -15.914 1.00 93.75 250 ASP A O 1
ATOM 1912 N N . VAL A 1 251 ? 12.826 9.059 -16.579 1.00 93.88 251 VAL A N 1
ATOM 1913 C CA . VAL A 1 251 ? 12.019 9.304 -15.378 1.00 93.88 251 VAL A CA 1
ATOM 1914 C C . VAL A 1 251 ? 10.633 8.708 -15.594 1.00 93.88 251 VAL A C 1
ATOM 1916 O O . VAL A 1 251 ? 9.830 9.263 -16.333 1.00 93.88 251 VAL A O 1
ATOM 1919 N N . ALA A 1 252 ? 10.353 7.597 -14.911 1.00 90.12 252 ALA A N 1
ATOM 1920 C CA . ALA A 1 252 ? 9.047 6.942 -14.953 1.00 90.12 252 ALA A CA 1
ATOM 1921 C C . ALA A 1 252 ? 8.028 7.647 -14.046 1.00 90.12 252 ALA A C 1
ATOM 1923 O O . ALA A 1 252 ? 6.853 7.748 -14.379 1.00 90.12 252 ALA A O 1
ATOM 1924 N N . TRP A 1 253 ? 8.470 8.137 -12.882 1.00 92.38 253 TRP A N 1
ATOM 1925 C CA . TRP A 1 253 ? 7.602 8.823 -11.924 1.00 92.38 253 TRP A CA 1
ATOM 1926 C C . TRP A 1 253 ? 8.413 9.744 -11.015 1.00 92.38 253 TRP A C 1
ATOM 1928 O O . TRP A 1 253 ? 9.533 9.409 -10.618 1.00 92.38 253 TRP A O 1
ATOM 1938 N N . GLN A 1 254 ? 7.844 10.883 -10.625 1.00 94.50 254 GLN A N 1
ATOM 1939 C CA . GLN A 1 254 ? 8.459 11.780 -9.650 1.00 94.50 254 GLN A CA 1
ATOM 1940 C C . GLN A 1 254 ? 7.430 12.426 -8.721 1.00 94.50 254 GLN A C 1
ATOM 1942 O O . GLN A 1 254 ? 6.308 12.758 -9.105 1.00 94.50 254 GLN A O 1
ATOM 1947 N N . GLY A 1 255 ? 7.842 12.653 -7.480 1.00 94.94 255 GLY A N 1
ATOM 1948 C CA . GLY A 1 255 ? 6.975 13.258 -6.492 1.00 94.94 255 GLY A CA 1
ATOM 1949 C C . GLY A 1 255 ? 7.653 13.532 -5.163 1.00 94.94 255 GLY A C 1
ATOM 1950 O O . GLY A 1 255 ? 8.875 13.463 -5.014 1.00 94.94 255 GLY A O 1
ATOM 1951 N N . ARG A 1 256 ? 6.832 13.843 -4.165 1.00 96.69 256 ARG A N 1
ATOM 1952 C CA . ARG A 1 256 ? 7.246 13.947 -2.765 1.00 96.69 256 ARG A CA 1
ATOM 1953 C C . ARG A 1 256 ? 6.930 12.657 -2.034 1.00 96.69 256 ARG A C 1
ATOM 1955 O O . ARG A 1 256 ? 5.978 11.981 -2.403 1.00 96.69 256 ARG A O 1
ATOM 1962 N N . PHE A 1 257 ? 7.669 12.347 -0.974 1.00 96.19 257 PHE A N 1
ATOM 1963 C CA . PHE A 1 257 ? 7.276 11.284 -0.052 1.00 96.19 257 PHE A CA 1
ATOM 1964 C C . PHE A 1 257 ? 7.319 11.708 1.407 1.00 96.19 257 PHE A C 1
ATOM 1966 O O . PHE A 1 257 ? 8.020 12.641 1.796 1.00 96.19 257 PHE A O 1
ATOM 1973 N N . THR A 1 258 ? 6.561 10.990 2.226 1.00 92.50 258 THR A N 1
ATOM 1974 C CA . THR A 1 258 ? 6.581 11.074 3.684 1.00 92.50 258 THR A CA 1
ATOM 1975 C C . THR A 1 258 ? 6.587 9.663 4.255 1.00 92.50 258 THR A C 1
ATOM 1977 O O . THR A 1 258 ? 5.824 8.802 3.820 1.00 92.50 258 THR A O 1
ATOM 1980 N N . VAL A 1 259 ? 7.468 9.418 5.225 1.00 91.62 259 VAL A N 1
ATOM 1981 C CA . VAL A 1 259 ? 7.460 8.181 6.012 1.00 91.62 259 VAL A CA 1
ATOM 1982 C C . VAL A 1 259 ? 6.383 8.340 7.070 1.00 91.62 259 VAL A C 1
ATOM 1984 O O . VAL A 1 259 ? 6.542 9.149 7.982 1.00 91.62 259 VAL A O 1
ATOM 1987 N N . LEU A 1 260 ? 5.271 7.627 6.913 1.00 84.50 260 LEU A N 1
ATOM 1988 C CA . LEU A 1 260 ? 4.136 7.775 7.818 1.00 84.50 260 LEU A CA 1
ATOM 1989 C C . LEU A 1 260 ? 4.347 6.991 9.121 1.00 84.50 260 LEU A C 1
ATOM 1991 O O . LEU A 1 260 ? 3.930 7.432 10.185 1.00 84.50 260 LEU A O 1
ATOM 1995 N N . ASP A 1 261 ? 4.996 5.829 9.036 1.00 83.88 261 ASP A N 1
ATOM 1996 C CA . ASP A 1 261 ? 5.478 5.049 10.178 1.00 83.88 261 ASP A CA 1
ATOM 1997 C C . ASP A 1 261 ? 6.656 4.146 9.763 1.00 83.88 261 ASP A C 1
ATOM 1999 O O . ASP A 1 261 ? 7.203 4.283 8.670 1.00 83.88 261 ASP A O 1
ATOM 2003 N N . ARG A 1 262 ? 7.076 3.220 10.639 1.00 85.44 262 ARG A N 1
ATOM 2004 C CA . ARG A 1 262 ? 8.236 2.340 10.405 1.00 85.44 262 ARG A CA 1
ATOM 2005 C C . ARG A 1 262 ? 8.170 1.566 9.090 1.00 85.44 262 ARG A C 1
ATOM 2007 O O . ARG A 1 262 ? 9.213 1.362 8.477 1.00 85.44 262 ARG A O 1
ATOM 2014 N N . GLY A 1 263 ? 6.980 1.143 8.681 1.00 85.12 263 GLY A N 1
ATOM 2015 C CA . GLY A 1 263 ? 6.778 0.272 7.532 1.00 85.12 263 GLY A CA 1
ATOM 2016 C C . GLY A 1 263 ? 5.930 0.907 6.449 1.00 85.12 263 GLY A C 1
ATOM 2017 O O . GLY A 1 263 ? 5.443 0.177 5.606 1.00 85.12 263 GLY A O 1
ATOM 2018 N N . THR A 1 264 ? 5.707 2.223 6.458 1.00 86.19 264 THR A N 1
ATOM 2019 C CA . THR A 1 264 ? 4.805 2.833 5.480 1.00 86.19 264 THR A CA 1
ATOM 2020 C C . THR A 1 264 ? 5.352 4.124 4.918 1.00 86.19 264 THR A C 1
ATOM 2022 O O . THR A 1 264 ? 5.758 5.032 5.649 1.00 86.19 264 THR A O 1
ATOM 2025 N N . VAL A 1 265 ? 5.288 4.229 3.596 1.00 92.00 265 VAL A N 1
ATOM 2026 C CA . VAL A 1 265 ? 5.627 5.442 2.863 1.00 92.00 265 VAL A CA 1
ATOM 2027 C C . VAL A 1 265 ? 4.428 5.889 2.054 1.00 92.00 265 VAL A C 1
ATOM 2029 O O . VAL A 1 265 ? 3.814 5.093 1.359 1.00 92.00 265 VAL A O 1
ATOM 2032 N N . GLN A 1 266 ? 4.130 7.179 2.109 1.00 91.19 266 GLN A N 1
ATOM 2033 C CA . GLN A 1 266 ? 3.227 7.824 1.170 1.00 91.19 266 GLN A CA 1
ATOM 2034 C C . GLN A 1 266 ? 4.046 8.603 0.153 1.00 91.19 266 GLN A C 1
ATOM 2036 O O . GLN A 1 266 ? 4.875 9.418 0.553 1.00 91.19 266 GLN A O 1
ATOM 2041 N N . ALA A 1 267 ? 3.793 8.393 -1.132 1.00 93.31 267 ALA A N 1
ATOM 2042 C CA . ALA A 1 267 ? 4.330 9.195 -2.218 1.00 93.31 267 ALA A CA 1
ATOM 2043 C C . ALA A 1 267 ? 3.201 9.987 -2.897 1.00 93.31 267 ALA A C 1
ATOM 2045 O O . ALA A 1 267 ? 2.066 9.533 -2.988 1.00 93.31 267 ALA A O 1
ATOM 2046 N N . THR A 1 268 ? 3.479 11.202 -3.350 1.00 91.88 268 THR A N 1
ATOM 2047 C CA . THR A 1 268 ? 2.503 12.084 -4.000 1.00 91.88 268 THR A CA 1
ATOM 2048 C C . THR A 1 268 ? 3.156 12.719 -5.213 1.00 91.88 268 THR A C 1
ATOM 2050 O O . THR A 1 268 ? 4.195 13.368 -5.068 1.00 91.88 268 THR A O 1
ATOM 2053 N N . ALA A 1 269 ? 2.567 12.517 -6.392 1.00 91.12 269 ALA A N 1
ATOM 2054 C CA . ALA A 1 269 ? 3.102 13.039 -7.644 1.00 91.12 269 ALA A CA 1
ATOM 2055 C C . ALA A 1 269 ? 3.185 14.573 -7.601 1.00 91.12 269 ALA A C 1
ATOM 2057 O O . ALA A 1 269 ? 2.333 15.239 -7.009 1.00 91.12 269 ALA A O 1
ATOM 2058 N N . THR A 1 270 ? 4.232 15.143 -8.194 1.00 89.75 270 THR A N 1
ATOM 2059 C CA . THR A 1 270 ? 4.423 16.608 -8.233 1.00 89.75 270 THR A CA 1
ATOM 2060 C C . THR A 1 270 ? 3.911 17.260 -9.510 1.00 89.75 270 THR A C 1
ATOM 2062 O O . THR A 1 270 ? 3.667 18.464 -9.521 1.00 89.75 270 THR A O 1
ATOM 2065 N N . ASP A 1 271 ? 3.783 16.489 -10.581 1.00 83.88 271 ASP A N 1
ATOM 2066 C CA . ASP A 1 271 ? 3.519 16.939 -11.949 1.00 83.88 271 ASP A CA 1
ATOM 2067 C C . ASP A 1 271 ? 2.195 16.418 -12.524 1.00 83.88 271 ASP A C 1
ATOM 2069 O O . ASP A 1 271 ? 1.759 16.879 -13.578 1.00 83.88 271 ASP A O 1
ATOM 2073 N N . ILE A 1 272 ? 1.524 15.510 -11.816 1.00 80.62 272 ILE A N 1
ATOM 2074 C CA . ILE A 1 272 ? 0.232 14.947 -12.200 1.00 80.62 272 ILE A CA 1
ATOM 2075 C C . ILE A 1 272 ? -0.729 15.098 -11.023 1.00 80.62 272 ILE A C 1
ATOM 2077 O O . ILE A 1 272 ? -0.349 14.929 -9.864 1.00 80.62 272 ILE A O 1
ATOM 2081 N N . SER A 1 273 ? -1.996 15.399 -11.314 1.00 78.31 273 SER A N 1
ATOM 2082 C CA . SER A 1 273 ? -3.076 15.419 -10.324 1.00 78.31 273 SER A CA 1
ATOM 2083 C C . SER A 1 273 ? -3.490 13.992 -9.932 1.00 78.31 273 SER A C 1
ATOM 2085 O O . SER A 1 273 ? -4.634 13.591 -10.146 1.00 78.31 273 SER A O 1
ATOM 2087 N N . CYS A 1 274 ? -2.545 13.212 -9.411 1.00 78.88 274 CYS A N 1
ATOM 2088 C CA . CYS A 1 274 ? -2.816 11.948 -8.742 1.00 78.88 274 CYS A CA 1
ATOM 2089 C C . CYS A 1 274 ? -3.026 12.194 -7.246 1.00 78.88 274 CYS A C 1
ATOM 2091 O O . CYS A 1 274 ? -2.366 13.050 -6.649 1.00 78.88 274 CYS A O 1
ATOM 2093 N N . GLY A 1 275 ? -3.920 11.427 -6.622 1.00 80.81 275 GLY A N 1
ATOM 2094 C CA . GLY A 1 275 ? -3.890 11.271 -5.174 1.00 80.81 275 GLY A CA 1
ATOM 2095 C C . GLY A 1 275 ? -2.612 10.549 -4.717 1.00 80.81 275 GLY A C 1
ATOM 2096 O O . GLY A 1 275 ? -1.803 10.113 -5.540 1.00 80.81 275 GLY A O 1
ATOM 2097 N N . PRO A 1 276 ? -2.388 10.446 -3.400 1.00 87.25 276 PRO A N 1
ATOM 2098 C CA . PRO A 1 276 ? -1.224 9.755 -2.869 1.00 87.25 276 PRO A CA 1
ATOM 2099 C C . PRO A 1 276 ? -1.228 8.257 -3.206 1.00 87.25 276 PRO A C 1
ATOM 2101 O O . PRO A 1 276 ? -2.277 7.612 -3.216 1.00 87.25 276 PRO A O 1
ATOM 2104 N N . ILE A 1 277 ? -0.029 7.711 -3.396 1.00 87.69 277 ILE A N 1
ATOM 2105 C CA . ILE A 1 277 ? 0.238 6.274 -3.415 1.00 87.69 277 ILE A CA 1
ATOM 2106 C C . ILE A 1 277 ? 0.820 5.904 -2.053 1.00 87.69 277 ILE A C 1
ATOM 2108 O O . ILE A 1 277 ? 1.766 6.543 -1.586 1.00 87.69 277 ILE A O 1
ATOM 2112 N N . VAL A 1 278 ? 0.262 4.895 -1.399 1.00 86.25 278 VAL A N 1
ATOM 2113 C CA . VAL A 1 278 ? 0.724 4.411 -0.095 1.00 86.25 278 VAL A CA 1
ATOM 2114 C C . VAL A 1 278 ? 1.357 3.040 -0.277 1.00 86.25 278 VAL A C 1
ATOM 2116 O O . VAL A 1 278 ? 0.750 2.147 -0.862 1.00 86.25 278 VAL A O 1
ATOM 2119 N N . TYR A 1 279 ? 2.566 2.868 0.248 1.00 88.75 279 TYR A N 1
ATOM 2120 C CA . TYR A 1 279 ? 3.337 1.631 0.185 1.00 88.75 279 TYR A CA 1
ATOM 2121 C C . TYR A 1 279 ? 3.541 1.042 1.582 1.00 88.75 279 TYR A C 1
ATOM 2123 O O . TYR A 1 279 ? 4.038 1.742 2.465 1.00 88.75 279 TYR A O 1
ATOM 2131 N N . ASP A 1 280 ? 3.249 -0.250 1.757 1.00 85.75 280 ASP A N 1
ATOM 2132 C CA . ASP A 1 280 ? 3.730 -1.062 2.878 1.00 85.75 280 ASP A CA 1
ATOM 2133 C C . ASP A 1 280 ? 5.144 -1.512 2.521 1.00 85.75 280 ASP A C 1
ATOM 2135 O O . ASP A 1 280 ? 5.391 -2.286 1.594 1.00 85.75 280 ASP A O 1
ATOM 2139 N N . VAL A 1 281 ? 6.094 -0.939 3.237 1.00 90.00 281 VAL A N 1
ATOM 2140 C CA . VAL A 1 281 ? 7.518 -1.100 3.048 1.00 90.00 281 VAL A CA 1
ATOM 2141 C C . VAL A 1 281 ? 8.023 -2.171 3.997 1.00 90.00 281 VAL A C 1
ATOM 2143 O O . VAL A 1 281 ? 7.957 -2.040 5.220 1.00 90.00 281 VAL A O 1
ATOM 2146 N N . ARG A 1 282 ? 8.578 -3.235 3.420 1.00 88.81 282 ARG A N 1
ATOM 2147 C CA . ARG A 1 282 ? 9.118 -4.383 4.151 1.00 88.81 282 ARG A CA 1
ATOM 2148 C C . ARG A 1 282 ? 10.638 -4.394 4.015 1.00 88.81 282 ARG A C 1
ATOM 2150 O O . ARG A 1 282 ? 11.157 -4.996 3.067 1.00 88.81 282 ARG A O 1
ATOM 2157 N N . PRO A 1 283 ? 11.366 -3.684 4.896 1.00 86.69 283 PRO A N 1
ATOM 2158 C CA . PRO A 1 283 ? 12.817 -3.712 4.890 1.00 86.69 283 PRO A CA 1
ATOM 2159 C C . PRO A 1 283 ? 13.337 -5.082 5.337 1.00 86.69 283 PRO A C 1
ATOM 2161 O O . PRO A 1 283 ? 12.761 -5.767 6.180 1.00 86.69 283 PRO A O 1
ATOM 2164 N N . SER A 1 284 ? 14.464 -5.463 4.756 1.00 86.94 284 SER A N 1
ATOM 2165 C CA . SER A 1 284 ? 15.305 -6.589 5.141 1.00 86.94 284 SER A CA 1
ATOM 2166 C C . SER A 1 284 ? 16.763 -6.135 5.098 1.00 86.94 284 SER A C 1
ATOM 2168 O O . SER A 1 284 ? 17.076 -5.113 4.486 1.00 86.94 284 SER A O 1
ATOM 2170 N N . ALA A 1 285 ? 17.677 -6.925 5.664 1.00 83.50 285 ALA A N 1
ATOM 2171 C CA . ALA A 1 285 ? 19.087 -6.545 5.796 1.00 83.50 285 ALA A CA 1
ATOM 2172 C C . ALA A 1 285 ? 19.781 -6.107 4.484 1.00 83.50 285 ALA A C 1
ATOM 2174 O O . ALA A 1 285 ? 20.770 -5.383 4.535 1.00 83.50 285 ALA A O 1
ATOM 2175 N N . ALA A 1 286 ? 19.297 -6.543 3.312 1.00 86.56 286 ALA A N 1
ATOM 2176 C CA . ALA A 1 286 ? 19.903 -6.222 2.013 1.00 86.56 286 ALA A CA 1
ATOM 2177 C C . ALA A 1 286 ? 18.922 -5.678 0.957 1.00 86.56 286 ALA A C 1
ATOM 2179 O O . ALA A 1 286 ? 19.344 -5.298 -0.140 1.00 86.56 286 ALA A O 1
ATOM 2180 N N . ALA A 1 287 ? 17.621 -5.668 1.244 1.00 92.62 287 ALA A N 1
ATOM 2181 C CA . ALA A 1 287 ? 16.597 -5.315 0.269 1.00 92.62 287 ALA A CA 1
ATOM 2182 C C . ALA A 1 287 ? 15.339 -4.751 0.929 1.00 92.62 287 ALA A C 1
ATOM 2184 O O . ALA A 1 287 ? 15.101 -4.962 2.114 1.00 92.62 287 ALA A O 1
ATOM 2185 N N . VAL A 1 288 ? 14.509 -4.083 0.144 1.00 92.81 288 VAL A N 1
ATOM 2186 C CA . VAL A 1 288 ? 13.203 -3.575 0.546 1.00 92.81 288 VAL A CA 1
ATOM 2187 C C . VAL A 1 288 ? 12.152 -4.072 -0.437 1.00 92.81 288 VAL A C 1
ATOM 2189 O O . VAL A 1 288 ? 12.382 -4.057 -1.642 1.00 92.81 288 VAL A O 1
ATOM 2192 N N . SER A 1 289 ? 11.015 -4.545 0.060 1.00 91.31 289 SER A N 1
ATOM 2193 C CA . SER A 1 289 ? 9.843 -4.797 -0.790 1.00 91.31 289 SER A CA 1
ATOM 2194 C C . SER A 1 289 ? 8.838 -3.677 -0.574 1.00 91.31 289 SER A C 1
ATOM 2196 O O . SER A 1 289 ? 8.656 -3.243 0.564 1.00 91.31 289 SER A O 1
ATOM 2198 N N . PHE A 1 290 ? 8.211 -3.218 -1.649 1.00 90.75 290 PHE A N 1
ATOM 2199 C CA . PHE A 1 290 ? 7.143 -2.228 -1.608 1.00 90.75 290 PHE A CA 1
ATOM 2200 C C . PHE A 1 290 ? 5.856 -2.938 -2.020 1.00 90.75 290 PHE A C 1
ATOM 2202 O O . PHE A 1 290 ? 5.815 -3.552 -3.078 1.00 90.75 290 PHE A O 1
ATOM 2209 N N . VAL A 1 291 ? 4.831 -2.893 -1.179 1.00 85.12 291 VAL A N 1
ATOM 2210 C CA . VAL A 1 291 ? 3.498 -3.411 -1.511 1.00 85.12 291 VAL A CA 1
ATOM 2211 C C . VAL A 1 291 ? 2.567 -2.222 -1.646 1.00 85.12 291 VAL A C 1
ATOM 2213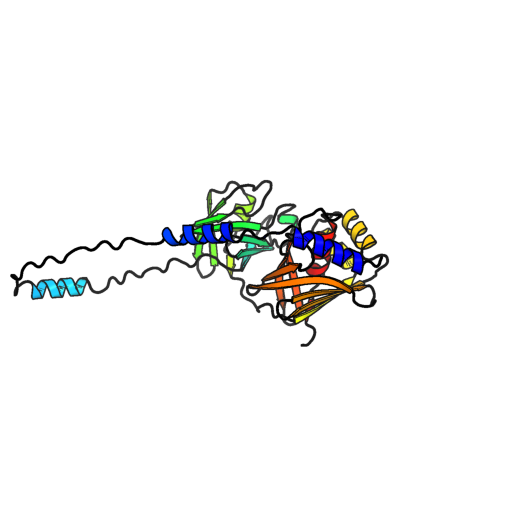 O O . VAL A 1 291 ? 2.538 -1.377 -0.750 1.00 85.12 291 VAL A O 1
ATOM 2216 N N . VAL A 1 292 ? 1.844 -2.121 -2.758 1.00 84.44 292 VAL A N 1
ATOM 2217 C CA . VAL A 1 292 ? 0.965 -0.980 -3.021 1.00 84.44 292 VAL A CA 1
ATOM 2218 C C . VAL A 1 292 ? -0.301 -1.153 -2.185 1.00 84.44 292 VAL A C 1
ATOM 2220 O O . VAL A 1 292 ? -1.144 -1.995 -2.474 1.00 84.44 292 VAL A O 1
ATOM 2223 N N . VAL A 1 293 ? -0.425 -0.357 -1.122 1.00 79.19 293 VAL A N 1
ATOM 2224 C CA . VAL A 1 293 ? -1.584 -0.357 -0.211 1.00 79.19 293 VAL A CA 1
ATOM 2225 C C . VAL A 1 293 ? -2.727 0.437 -0.801 1.00 79.19 293 VAL A C 1
ATOM 2227 O O . VAL A 1 293 ? -3.882 0.105 -0.602 1.00 79.19 293 VAL A O 1
ATOM 2230 N N . THR A 1 294 ? -2.416 1.551 -1.453 1.00 76.81 294 THR A N 1
ATOM 2231 C CA . THR A 1 294 ? -3.428 2.437 -2.015 1.00 76.81 294 THR A CA 1
ATOM 2232 C C . THR A 1 294 ? -2.820 3.197 -3.169 1.00 76.81 294 THR A C 1
ATOM 2234 O O . THR A 1 294 ? -1.685 3.656 -3.065 1.00 76.81 294 THR A O 1
ATOM 2237 N N . ASP A 1 295 ? -3.583 3.365 -4.239 1.00 80.31 295 ASP A N 1
ATOM 2238 C CA . ASP A 1 295 ? -3.245 4.249 -5.346 1.00 80.31 295 ASP A CA 1
ATOM 2239 C C . ASP A 1 295 ? -4.464 5.124 -5.628 1.00 80.31 295 ASP A C 1
ATOM 2241 O O . ASP A 1 295 ? -5.460 4.685 -6.203 1.00 80.31 295 ASP A O 1
ATOM 2245 N N . ALA A 1 296 ? -4.409 6.360 -5.134 1.00 76.06 296 ALA A N 1
ATOM 2246 C CA . ALA A 1 296 ? -5.490 7.319 -5.286 1.00 76.06 296 ALA A CA 1
ATOM 2247 C C . ALA A 1 296 ? -5.367 8.149 -6.578 1.00 76.06 296 ALA A C 1
ATOM 2249 O O . ALA A 1 296 ? -5.915 9.254 -6.642 1.00 76.06 296 ALA A O 1
ATOM 2250 N N . CYS A 1 297 ? -4.650 7.683 -7.608 1.00 74.94 297 CYS A N 1
ATOM 2251 C CA . CYS A 1 297 ? -4.622 8.390 -8.883 1.00 74.94 297 CYS A CA 1
ATOM 2252 C C . CYS A 1 297 ? -5.983 8.278 -9.618 1.00 74.94 297 CYS A C 1
ATOM 2254 O O . CYS A 1 297 ? -6.421 7.178 -9.964 1.00 74.94 297 CYS A O 1
ATOM 2256 N N . PRO A 1 298 ? -6.703 9.396 -9.866 1.00 59.50 298 PRO A N 1
ATOM 2257 C CA . PRO A 1 298 ? -8.012 9.358 -10.501 1.00 59.50 298 PRO A CA 1
ATOM 2258 C C . PRO A 1 298 ? -7.894 9.024 -11.991 1.00 59.50 298 PRO A C 1
ATOM 2260 O O . PRO A 1 298 ? -7.180 9.673 -12.755 1.00 59.50 298 PRO A O 1
ATOM 2263 N N . THR A 1 299 ? -8.676 8.045 -12.434 1.00 54.16 299 THR A N 1
ATOM 2264 C CA . THR A 1 299 ? -8.764 7.641 -13.840 1.00 54.16 299 THR A CA 1
ATOM 2265 C C . THR A 1 299 ? -9.635 8.624 -14.626 1.00 54.16 299 THR A C 1
ATOM 2267 O O . THR A 1 299 ? -10.843 8.702 -14.384 1.00 54.16 299 THR A O 1
ATOM 2270 N N . PRO A 1 300 ? -9.056 9.371 -15.583 1.00 51.81 300 PRO A N 1
ATOM 2271 C CA . PRO A 1 300 ? -9.483 9.165 -16.972 1.00 51.81 300 PRO A CA 1
ATOM 2272 C C . PRO A 1 300 ? -8.321 9.076 -17.980 1.00 51.81 300 PRO A C 1
ATOM 2274 O O . PRO A 1 300 ? -8.566 9.000 -19.184 1.00 51.81 300 PRO A O 1
ATOM 2277 N N . TRP A 1 301 ? -7.066 9.053 -17.526 1.00 53.50 301 TRP A N 1
ATOM 2278 C CA . TRP A 1 301 ? -5.890 8.973 -18.397 1.00 53.50 301 TRP A CA 1
ATOM 2279 C C . TRP A 1 301 ? -5.685 7.530 -18.897 1.00 53.50 301 TRP A C 1
ATOM 2281 O O . TRP A 1 301 ? -4.976 6.730 -18.310 1.00 53.50 301 TRP A O 1
ATOM 2291 N N . THR A 1 302 ? -6.448 7.170 -19.934 1.00 46.12 302 THR A N 1
ATOM 2292 C CA . THR A 1 302 ? -6.222 6.064 -20.891 1.00 46.12 302 THR A CA 1
ATOM 2293 C C . THR A 1 302 ? -5.674 4.743 -20.339 1.00 46.12 302 THR A C 1
ATOM 2295 O O . THR A 1 302 ? -4.679 4.227 -20.825 1.00 46.12 302 THR A O 1
ATOM 2298 N N . ALA A 1 303 ? -6.417 4.190 -19.381 1.00 50.06 303 ALA A N 1
ATOM 2299 C CA . ALA A 1 303 ? -6.651 2.777 -19.057 1.00 50.06 303 ALA A CA 1
ATOM 2300 C C . ALA A 1 303 ? -6.522 2.609 -17.536 1.00 50.06 303 ALA A C 1
ATOM 2302 O O . ALA A 1 303 ? -5.409 2.467 -17.045 1.00 50.06 303 ALA A O 1
ATOM 2303 N N . PRO A 1 304 ? -7.639 2.573 -16.779 1.00 57.72 304 PRO A N 1
ATOM 2304 C CA . PRO A 1 304 ? -7.650 2.362 -15.322 1.00 57.72 304 PRO A CA 1
ATOM 2305 C C . PRO A 1 304 ? -6.766 1.211 -14.836 1.00 57.72 304 PRO A C 1
ATOM 2307 O O . PRO A 1 304 ? -6.295 1.188 -13.708 1.00 57.72 304 PRO A O 1
ATOM 2310 N N . VAL A 1 305 ? -6.589 0.232 -15.714 1.00 63.97 305 VAL A N 1
ATOM 2311 C CA . VAL A 1 305 ? -5.864 -1.001 -15.472 1.00 63.97 305 VAL A CA 1
ATOM 2312 C C . VAL A 1 305 ? -4.359 -0.833 -15.725 1.00 63.97 305 VAL A C 1
ATOM 2314 O O . VAL A 1 305 ? -3.579 -1.518 -15.084 1.00 63.97 305 VAL A O 1
ATOM 2317 N N . GLY A 1 306 ? -3.935 0.087 -16.599 1.00 72.06 306 GLY A N 1
ATOM 2318 C CA . GLY A 1 306 ? -2.528 0.274 -16.970 1.00 72.06 306 GLY A CA 1
ATOM 2319 C C . GLY A 1 306 ? -1.660 0.745 -15.806 1.00 72.06 306 GLY A C 1
ATOM 2320 O O . GLY A 1 306 ? -0.680 0.083 -15.490 1.00 72.06 306 GLY A O 1
ATOM 2321 N N . GLU A 1 307 ? -2.059 1.818 -15.118 1.00 75.56 307 GLU A N 1
ATOM 2322 C CA . GLU A 1 307 ? -1.289 2.365 -13.988 1.00 75.56 307 GLU A CA 1
ATOM 2323 C C . GLU A 1 307 ? -1.234 1.384 -12.810 1.00 75.56 307 GLU A C 1
ATOM 2325 O O . GLU A 1 307 ? -0.166 1.098 -12.282 1.00 75.56 307 GLU A O 1
ATOM 2330 N N . LEU A 1 308 ? -2.361 0.766 -12.451 1.00 74.06 308 LEU A N 1
ATOM 2331 C CA . LEU A 1 308 ? -2.381 -0.240 -11.389 1.00 74.06 308 LEU A CA 1
ATOM 2332 C C . LEU A 1 308 ? -1.537 -1.475 -11.747 1.00 74.06 308 LEU A C 1
ATOM 2334 O O . LEU A 1 308 ? -0.821 -1.998 -10.893 1.00 74.06 308 LEU A O 1
ATOM 2338 N N . ILE A 1 309 ? -1.554 -1.914 -13.015 1.00 78.88 309 ILE A N 1
ATOM 2339 C CA . ILE A 1 309 ? -0.631 -2.948 -13.498 1.00 78.88 309 ILE A CA 1
ATOM 2340 C C . ILE A 1 309 ? 0.812 -2.457 -13.399 1.00 78.88 309 ILE A C 1
ATOM 2342 O O . ILE A 1 309 ? 1.652 -3.241 -12.972 1.00 78.88 309 ILE A O 1
ATOM 2346 N N . ALA A 1 310 ? 1.115 -1.206 -13.758 1.00 81.69 310 ALA A N 1
ATOM 2347 C CA . ALA A 1 310 ? 2.455 -0.631 -13.669 1.00 81.69 310 ALA A CA 1
ATOM 2348 C C . ALA A 1 310 ? 2.986 -0.701 -12.236 1.00 81.69 310 ALA A C 1
ATOM 2350 O O . ALA A 1 310 ? 4.043 -1.280 -11.991 1.00 81.69 310 ALA A O 1
ATOM 2351 N N . GLN A 1 311 ? 2.207 -0.181 -11.288 1.00 83.38 311 GLN A N 1
ATOM 2352 C CA . GLN A 1 311 ? 2.549 -0.109 -9.873 1.00 83.38 311 GLN A CA 1
ATOM 2353 C C . GLN A 1 311 ? 2.715 -1.514 -9.275 1.00 83.38 311 GLN A C 1
ATOM 2355 O O . GLN A 1 311 ? 3.760 -1.821 -8.699 1.00 83.38 311 GLN A O 1
ATOM 2360 N N . THR A 1 312 ? 1.746 -2.412 -9.481 1.00 79.19 312 THR A N 1
ATOM 2361 C CA . THR A 1 312 ? 1.836 -3.800 -9.002 1.00 79.19 312 THR A CA 1
ATOM 2362 C C . THR A 1 312 ? 3.006 -4.548 -9.651 1.00 79.19 312 THR A C 1
ATOM 2364 O O . THR A 1 312 ? 3.821 -5.167 -8.966 1.00 79.19 312 THR A O 1
ATOM 2367 N N . ALA A 1 313 ? 3.134 -4.491 -10.979 1.00 79.00 313 ALA A N 1
ATOM 2368 C CA . ALA A 1 313 ? 4.189 -5.200 -11.693 1.00 79.00 313 ALA A CA 1
ATOM 2369 C C . ALA A 1 313 ? 5.580 -4.680 -11.319 1.00 79.00 313 ALA A C 1
ATOM 2371 O O . ALA A 1 313 ? 6.521 -5.470 -11.269 1.00 79.00 313 ALA A O 1
ATOM 2372 N N . LEU A 1 314 ? 5.718 -3.391 -11.025 1.00 83.00 314 LEU A N 1
ATOM 2373 C CA . LEU A 1 314 ? 6.961 -2.795 -10.569 1.00 83.00 314 LEU A CA 1
ATOM 2374 C C . LEU A 1 314 ? 7.299 -3.213 -9.135 1.00 83.00 314 LEU A C 1
ATOM 2376 O O . LEU A 1 314 ? 8.335 -3.830 -8.880 1.00 83.00 314 LEU A O 1
ATOM 2380 N N . TYR A 1 315 ? 6.442 -2.842 -8.190 1.00 84.38 315 TYR A N 1
ATOM 2381 C CA . TYR A 1 315 ? 6.801 -2.829 -6.777 1.00 84.38 315 TYR A CA 1
ATOM 2382 C C . TYR A 1 315 ? 6.716 -4.211 -6.126 1.00 84.38 315 TYR A C 1
ATOM 2384 O O . TYR A 1 315 ? 7.519 -4.522 -5.244 1.00 84.38 315 TYR A O 1
ATOM 2392 N N . GLU A 1 316 ? 5.833 -5.075 -6.629 1.00 84.50 316 GLU A N 1
ATOM 2393 C CA . GLU A 1 316 ? 5.534 -6.369 -6.008 1.00 84.50 316 GLU A CA 1
ATOM 2394 C C . GLU A 1 316 ? 6.229 -7.548 -6.709 1.00 84.50 316 GLU A C 1
ATOM 2396 O O . GLU A 1 316 ? 6.238 -8.666 -6.196 1.00 84.50 316 GLU A O 1
ATOM 2401 N N . SER A 1 317 ? 6.892 -7.320 -7.851 1.00 82.62 317 SER A N 1
ATOM 2402 C CA . SER A 1 317 ? 7.567 -8.396 -8.597 1.00 82.62 317 SER A CA 1
ATOM 2403 C C . SER A 1 317 ? 8.898 -8.851 -8.002 1.00 82.62 317 SER A C 1
ATOM 2405 O O . SER A 1 317 ? 9.313 -9.989 -8.247 1.00 82.62 317 SER A O 1
ATOM 2407 N N . ALA A 1 318 ? 9.611 -7.981 -7.281 1.00 89.56 318 ALA A N 1
ATOM 2408 C CA . ALA A 1 318 ? 10.864 -8.342 -6.624 1.00 89.56 318 ALA A CA 1
ATOM 2409 C C . ALA A 1 318 ? 11.261 -7.348 -5.518 1.00 89.56 318 ALA A C 1
ATOM 2411 O O . ALA A 1 318 ? 10.989 -6.154 -5.632 1.00 89.56 318 ALA A O 1
ATOM 2412 N N . PRO A 1 319 ? 12.017 -7.799 -4.500 1.00 92.69 319 PRO A N 1
ATOM 2413 C CA . PRO A 1 319 ? 12.675 -6.896 -3.565 1.00 92.69 319 PRO A CA 1
ATOM 2414 C C . PRO A 1 319 ? 13.717 -6.009 -4.264 1.00 92.69 319 PRO A C 1
ATOM 2416 O O . PRO A 1 319 ? 14.550 -6.489 -5.039 1.00 92.69 319 PRO A O 1
ATOM 2419 N N . PHE A 1 320 ? 13.742 -4.727 -3.916 1.00 95.12 320 PHE A N 1
ATOM 2420 C CA . PHE A 1 320 ? 14.734 -3.765 -4.372 1.00 95.12 320 PHE A CA 1
ATOM 2421 C C . PHE A 1 320 ? 15.957 -3.783 -3.463 1.00 95.12 320 PHE A C 1
ATOM 2423 O O . PHE A 1 320 ? 15.862 -3.615 -2.250 1.00 95.12 320 PHE A O 1
ATOM 2430 N N . ARG A 1 321 ? 17.144 -3.918 -4.045 1.00 96.44 321 ARG A N 1
ATOM 2431 C CA . ARG A 1 321 ? 18.406 -3.858 -3.302 1.00 96.44 321 ARG A CA 1
ATOM 2432 C C . ARG A 1 321 ? 18.783 -2.413 -3.027 1.00 96.44 321 ARG A C 1
ATOM 2434 O O . ARG A 1 321 ? 18.735 -1.590 -3.941 1.00 96.44 321 ARG A O 1
ATOM 2441 N N . ARG A 1 322 ? 19.205 -2.109 -1.800 1.00 94.88 322 ARG A N 1
ATOM 2442 C CA . ARG A 1 322 ? 19.761 -0.790 -1.471 1.00 94.88 322 ARG A CA 1
ATOM 2443 C C . ARG A 1 322 ? 21.106 -0.633 -2.187 1.00 94.88 322 ARG A C 1
ATOM 2445 O O . ARG A 1 322 ? 21.970 -1.502 -2.088 1.00 94.88 322 ARG A O 1
ATOM 2452 N N . LEU A 1 323 ? 21.267 0.447 -2.939 1.00 94.44 323 LEU A N 1
ATOM 2453 C CA . LEU A 1 323 ? 22.554 0.866 -3.485 1.00 94.44 323 LEU A CA 1
ATOM 2454 C C . LEU A 1 323 ? 23.282 1.682 -2.409 1.00 94.44 323 LEU A C 1
ATOM 2456 O O . LEU A 1 323 ? 22.625 2.372 -1.630 1.00 94.44 323 LEU A O 1
ATOM 2460 N N . GLY A 1 324 ? 24.613 1.559 -2.346 1.00 83.38 324 GLY A N 1
ATOM 2461 C CA . GLY A 1 324 ? 25.446 2.284 -1.377 1.00 83.38 324 GLY A CA 1
ATOM 2462 C C . GLY A 1 324 ? 25.147 3.788 -1.345 1.00 83.38 324 GLY A C 1
ATOM 2463 O O . GLY A 1 324 ? 24.625 4.337 -2.318 1.00 83.38 324 GLY A O 1
ATOM 2464 N N . GLU A 1 325 ? 25.429 4.422 -0.204 1.00 60.94 325 GLU A N 1
ATOM 2465 C CA . GLU A 1 325 ? 25.139 5.847 0.025 1.00 60.94 325 GLU A CA 1
ATOM 2466 C C . GLU A 1 325 ? 25.908 6.785 -0.911 1.00 60.94 325 GLU A C 1
ATOM 2468 O O . GLU A 1 325 ? 27.122 6.560 -1.119 1.00 60.94 325 GLU A O 1
#

Organism: NCBI:txid433663

Radius of gyration: 28.59 Å; chains: 1; bounding box: 49×61×103 Å

Foldseek 3Di:
DDPVVVVVVVVVVVVVPDDDPPVVVVVVVVVVVVVPDDDDDDDDDDDDDDDDPDVVPVVVVVVVVVVPDPPVPPVPQDDPDAAKWWDAFDDLQGDIKMWHDDDQKIFIDGPALVSLPPWARMWTWDDDRQKIKTQGIDDVQGDIFMWGWDADPQWIATHGPDGPDPSVCCVRHRGTIHHDDDAADDFAKWKDKAFLVLLLVQLVSSPDDSVVSCVLCCVVQPPFGIKMWMWGGPPQKTWIWIDTPNHDIDTPFIFGWDRSDRQKIWTDGPPAPWDIWMWRWDDDPFWIATDTRDTRGDDDPPDPSNVVSVCRSPRVSDTIGGDDD